Protein AF-A0A535B9C5-F1 (afdb_monomer_lite)

pLDDT: mean 71.72, std 24.8, range [23.61, 98.56]

Structure (mmCIF, N/CA/C/O backbone):
data_AF-A0A535B9C5-F1
#
_entry.id   AF-A0A535B9C5-F1
#
loop_
_atom_site.group_PDB
_atom_site.id
_atom_site.type_symbol
_atom_site.label_atom_id
_atom_site.label_alt_id
_atom_site.label_comp_id
_atom_site.label_asym_id
_atom_site.label_entity_id
_atom_site.label_seq_id
_atom_site.pdbx_PDB_ins_code
_atom_site.Cartn_x
_atom_site.Cartn_y
_atom_site.Cartn_z
_atom_site.occupancy
_atom_site.B_iso_or_equiv
_atom_site.auth_seq_id
_atom_site.auth_comp_id
_atom_site.auth_asym_id
_atom_site.auth_atom_id
_atom_site.pdbx_PDB_model_num
ATOM 1 N N . MET A 1 1 ? 10.781 -52.568 42.982 1.00 42.62 1 MET A N 1
ATOM 2 C CA . MET A 1 1 ? 9.436 -52.072 42.647 1.00 42.62 1 MET A CA 1
ATOM 3 C C . MET A 1 1 ? 9.640 -50.609 42.319 1.00 42.62 1 MET A C 1
ATOM 5 O O . MET A 1 1 ? 9.873 -49.829 43.229 1.00 42.62 1 MET A O 1
ATOM 9 N N . GLU A 1 2 ? 9.795 -50.325 41.028 1.00 38.34 2 GLU A N 1
ATOM 10 C CA . GLU A 1 2 ? 9.994 -48.983 40.473 1.00 38.34 2 GLU A CA 1
ATOM 11 C C . GLU A 1 2 ? 8.638 -48.294 40.329 1.00 38.34 2 GLU A C 1
ATOM 13 O O . GLU A 1 2 ? 7.721 -48.882 39.756 1.00 38.34 2 GLU A O 1
ATOM 18 N N . ASP A 1 3 ? 8.539 -47.057 40.813 1.00 41.53 3 ASP A N 1
ATOM 19 C CA . ASP A 1 3 ? 7.453 -46.142 40.470 1.00 41.53 3 ASP A CA 1
ATOM 20 C C . ASP A 1 3 ? 7.863 -45.326 39.239 1.00 41.53 3 ASP A C 1
ATOM 22 O O . ASP A 1 3 ? 8.894 -44.651 39.224 1.00 41.53 3 ASP A O 1
ATOM 26 N N . GLY A 1 4 ? 7.052 -45.439 38.186 1.00 39.97 4 GLY A N 1
ATOM 27 C CA . GLY A 1 4 ? 7.239 -44.773 36.902 1.00 39.97 4 GLY A CA 1
ATOM 28 C C . GLY A 1 4 ? 6.767 -43.321 36.924 1.00 39.97 4 GLY A C 1
ATOM 29 O O . GLY A 1 4 ? 5.631 -43.023 37.291 1.00 39.97 4 GLY A O 1
ATOM 30 N N . GLN A 1 5 ? 7.638 -42.422 36.471 1.00 46.62 5 GLN A N 1
ATOM 31 C CA . GLN A 1 5 ? 7.347 -41.009 36.267 1.00 46.62 5 GLN A CA 1
ATOM 32 C C . GLN A 1 5 ? 6.984 -40.776 34.794 1.00 46.62 5 GLN A C 1
ATOM 34 O O . GLN A 1 5 ? 7.744 -41.117 33.890 1.00 46.62 5 GLN A O 1
ATOM 39 N N . ILE A 1 6 ? 5.782 -40.248 34.563 1.00 44.12 6 ILE A N 1
ATOM 40 C CA . ILE A 1 6 ? 5.202 -40.006 33.239 1.00 44.12 6 ILE A CA 1
ATOM 41 C C . ILE A 1 6 ? 5.640 -38.610 32.782 1.00 44.12 6 ILE A C 1
ATOM 43 O O . ILE A 1 6 ? 5.292 -37.613 33.415 1.00 44.12 6 ILE A O 1
ATOM 47 N N . ASP A 1 7 ? 6.416 -38.551 31.704 1.00 39.06 7 ASP A N 1
ATOM 48 C CA . ASP A 1 7 ? 6.946 -37.316 31.126 1.00 39.06 7 ASP A CA 1
ATOM 49 C C . ASP A 1 7 ? 5.916 -36.701 30.160 1.00 39.06 7 ASP A C 1
ATOM 51 O O . ASP A 1 7 ? 5.381 -37.385 29.284 1.00 39.06 7 ASP A O 1
ATOM 55 N N . THR A 1 8 ? 5.596 -35.416 30.332 1.00 46.50 8 THR A N 1
ATOM 56 C CA . THR A 1 8 ? 4.644 -34.682 29.474 1.00 46.50 8 THR A CA 1
ATOM 57 C C . THR A 1 8 ? 5.436 -33.789 28.513 1.00 46.50 8 THR A C 1
ATOM 59 O O . THR A 1 8 ? 6.272 -33.020 28.988 1.00 46.50 8 THR A O 1
ATOM 62 N N . PRO A 1 9 ? 5.210 -33.825 27.185 1.00 42.44 9 PRO A N 1
ATOM 63 C CA . PRO A 1 9 ? 6.004 -33.022 26.261 1.00 42.44 9 PRO A CA 1
ATOM 64 C C . PRO A 1 9 ? 5.598 -31.539 26.290 1.00 42.44 9 PRO A C 1
ATOM 66 O O . PRO A 1 9 ? 4.420 -31.191 26.386 1.00 42.44 9 PRO A O 1
ATOM 69 N N . ALA A 1 10 ? 6.602 -30.667 26.189 1.00 43.69 10 ALA A N 1
ATOM 70 C CA . ALA A 1 10 ? 6.467 -29.215 26.199 1.00 43.69 10 ALA A CA 1
ATOM 71 C C . ALA A 1 10 ? 5.784 -28.674 24.927 1.00 43.69 10 ALA A C 1
ATOM 73 O O . ALA A 1 10 ? 6.081 -29.094 23.809 1.00 43.69 10 ALA A O 1
ATOM 74 N N . VAL A 1 11 ? 4.897 -27.693 25.113 1.00 43.38 11 VAL A N 1
ATOM 75 C CA . VAL A 1 11 ? 4.216 -26.940 24.047 1.00 43.38 11 VAL A CA 1
ATOM 76 C C . VAL A 1 11 ? 5.218 -25.997 23.353 1.00 43.38 11 VAL A C 1
ATOM 78 O O . VAL A 1 11 ? 5.945 -25.287 24.052 1.00 43.38 11 VAL A O 1
ATOM 81 N N . PRO A 1 12 ? 5.284 -25.942 22.007 1.00 39.28 12 PRO A N 1
ATOM 82 C CA . PRO A 1 12 ? 6.184 -25.027 21.309 1.00 39.28 12 PRO A CA 1
ATOM 83 C C . PRO A 1 12 ? 5.689 -23.576 21.413 1.00 39.28 12 PRO A C 1
ATOM 85 O O . PRO A 1 12 ? 4.516 -23.285 21.192 1.00 39.28 12 PRO A O 1
ATOM 88 N N . ALA A 1 13 ? 6.599 -22.660 21.751 1.00 41.44 13 ALA A N 1
ATOM 89 C CA . ALA A 1 13 ? 6.323 -21.231 21.858 1.00 41.44 13 ALA A CA 1
ATOM 90 C C . ALA A 1 13 ? 6.092 -20.594 20.476 1.00 41.44 13 ALA A C 1
ATOM 92 O O . ALA A 1 13 ? 6.929 -20.720 19.580 1.00 41.44 13 ALA A O 1
ATOM 93 N N . GLU A 1 14 ? 4.981 -19.874 20.319 1.00 36.84 14 GLU A N 1
ATOM 94 C CA . GLU A 1 14 ? 4.695 -19.079 19.122 1.00 36.84 14 GLU A CA 1
ATOM 95 C C . GLU A 1 14 ? 5.680 -17.900 18.966 1.00 36.84 14 GLU A C 1
ATOM 97 O O . GLU A 1 14 ? 6.091 -17.286 19.961 1.00 36.84 14 GLU A O 1
ATOM 102 N N . PRO A 1 15 ? 6.067 -17.538 17.728 1.00 34.56 15 PRO A N 1
ATOM 103 C CA . PRO A 1 15 ? 6.966 -16.418 17.488 1.00 34.56 15 PRO A CA 1
ATOM 104 C C . PRO A 1 15 ? 6.267 -15.079 17.764 1.00 34.56 15 PRO A C 1
ATOM 106 O O . PRO A 1 15 ? 5.237 -14.753 17.175 1.00 34.56 15 PRO A O 1
ATOM 109 N N . ARG A 1 16 ? 6.870 -14.265 18.639 1.00 32.38 16 ARG A N 1
ATOM 110 C CA . ARG A 1 16 ? 6.427 -12.889 18.916 1.00 32.38 16 ARG A CA 1
ATOM 111 C C . ARG A 1 16 ? 6.563 -12.009 17.662 1.00 32.38 16 ARG A C 1
ATOM 113 O O . ARG A 1 16 ? 7.592 -12.095 16.987 1.00 32.38 16 ARG A O 1
ATOM 120 N N . PRO A 1 17 ? 5.604 -11.111 17.375 1.00 31.20 17 PRO A N 1
ATOM 121 C CA . PRO A 1 17 ? 5.741 -10.144 16.291 1.00 31.20 17 PRO A CA 1
ATOM 122 C C . PRO A 1 17 ? 6.911 -9.187 16.571 1.00 31.20 17 PRO A C 1
ATOM 124 O O . PRO A 1 17 ? 6.961 -8.515 17.602 1.00 31.20 17 PRO A O 1
ATOM 127 N N . VAL A 1 18 ? 7.874 -9.140 15.648 1.00 31.62 18 VAL A N 1
ATOM 128 C CA . VAL A 1 18 ? 9.028 -8.235 15.705 1.00 31.62 18 VAL A CA 1
ATOM 129 C C . VAL A 1 18 ? 8.631 -6.910 15.061 1.00 31.62 18 VAL A C 1
ATOM 131 O O . VAL A 1 18 ? 8.566 -6.798 13.838 1.00 31.62 18 VAL A O 1
ATOM 134 N N . TRP A 1 19 ? 8.366 -5.894 15.880 1.00 30.48 19 TRP A N 1
ATOM 135 C CA . TRP A 1 19 ? 8.235 -4.517 15.404 1.00 30.48 19 TRP A CA 1
ATOM 136 C C . TRP A 1 19 ? 9.602 -3.865 15.187 1.00 30.48 19 TRP A C 1
ATOM 138 O O . TRP A 1 19 ? 10.498 -4.038 16.018 1.00 30.48 19 TRP A O 1
ATOM 148 N N . PRO A 1 20 ? 9.789 -3.097 14.093 1.00 28.52 20 PRO A N 1
ATOM 149 C CA . PRO A 1 20 ? 10.987 -2.292 13.930 1.00 28.52 20 PRO A CA 1
ATOM 150 C C . PRO A 1 20 ? 11.046 -1.247 15.057 1.00 28.52 20 PRO A C 1
ATOM 152 O O . PRO A 1 20 ? 10.015 -0.664 15.411 1.00 28.52 20 PRO A O 1
ATOM 155 N N . PRO A 1 21 ? 12.226 -0.993 15.647 1.00 29.28 21 PRO A N 1
ATOM 156 C CA . PRO A 1 21 ? 12.347 -0.018 16.717 1.00 29.28 21 PRO A CA 1
ATOM 157 C C . PRO A 1 21 ? 11.988 1.382 16.207 1.00 29.28 21 PRO A C 1
ATOM 159 O O . PRO A 1 21 ? 12.426 1.807 15.136 1.00 29.28 21 PRO A O 1
ATOM 162 N N . LEU A 1 22 ? 11.213 2.120 17.005 1.00 28.23 22 LEU A N 1
ATOM 163 C CA . LEU A 1 22 ? 10.985 3.548 16.788 1.00 28.23 22 LEU A CA 1
ATOM 164 C C . LEU A 1 22 ? 12.339 4.288 16.807 1.00 28.23 22 LEU A C 1
ATOM 166 O O . LEU A 1 22 ? 13.175 4.000 17.672 1.00 28.23 22 LEU A O 1
ATOM 170 N N . PRO A 1 23 ? 12.580 5.244 15.890 1.00 26.81 23 PRO A N 1
ATOM 171 C CA . PRO A 1 23 ? 13.841 5.971 15.843 1.00 26.81 23 PRO A CA 1
ATOM 172 C C . PRO A 1 23 ? 14.040 6.777 17.132 1.00 26.81 23 PRO A C 1
ATOM 174 O O . PRO A 1 23 ? 13.177 7.556 17.545 1.00 26.81 23 PRO A O 1
ATOM 177 N N . LYS A 1 24 ? 15.191 6.567 17.776 1.00 28.38 24 LYS A N 1
ATOM 178 C CA . LYS A 1 24 ? 15.603 7.276 18.991 1.00 28.38 24 LYS A CA 1
ATOM 179 C C . LYS A 1 24 ? 15.880 8.749 18.666 1.00 28.38 24 LYS A C 1
ATOM 181 O O . LYS A 1 24 ? 16.549 9.046 17.681 1.00 28.38 24 LYS A O 1
ATOM 186 N N . LYS A 1 25 ? 15.400 9.662 19.520 1.00 27.52 25 LYS A N 1
ATOM 187 C CA . LYS A 1 25 ? 15.870 11.056 19.570 1.00 27.52 25 LYS A CA 1
ATOM 188 C C . LYS A 1 25 ? 17.350 11.049 19.962 1.00 27.52 25 LYS A C 1
ATOM 190 O O . LYS A 1 25 ? 17.673 10.540 21.032 1.00 27.52 25 LYS A O 1
ATOM 195 N N . SER A 1 26 ? 18.220 11.611 19.130 1.00 30.25 26 SER A N 1
ATOM 196 C CA . SER A 1 26 ? 19.602 11.928 19.498 1.00 30.25 26 SER A CA 1
ATOM 197 C C . SER A 1 26 ? 19.761 13.437 19.673 1.00 30.25 26 SER A C 1
ATOM 199 O O . SER A 1 26 ? 19.319 14.217 18.831 1.00 30.25 26 SER A O 1
ATOM 201 N N . THR A 1 27 ? 20.375 13.804 20.790 1.00 26.84 27 THR A N 1
ATOM 202 C CA . THR A 1 27 ? 20.661 15.158 21.274 1.00 26.84 27 THR A CA 1
ATOM 203 C C . THR A 1 27 ? 22.122 15.517 20.948 1.00 26.84 27 THR A C 1
ATOM 205 O O . THR A 1 27 ? 22.968 14.671 21.210 1.00 26.84 27 THR A O 1
ATOM 208 N N . GLU A 1 28 ? 22.354 16.739 20.422 1.00 26.77 28 GLU A N 1
ATOM 209 C CA . GLU A 1 28 ? 23.562 17.625 20.485 1.00 26.77 28 GLU A CA 1
ATOM 210 C C . GLU A 1 28 ? 24.953 17.076 20.033 1.00 26.77 28 GLU A C 1
ATOM 212 O O . GLU A 1 28 ? 25.251 15.907 20.216 1.00 26.77 28 GLU A O 1
ATOM 217 N N . ALA A 1 29 ? 25.901 17.814 19.421 1.00 25.58 29 ALA A N 1
ATOM 218 C CA . ALA A 1 29 ? 26.181 19.255 19.325 1.00 25.58 29 ALA A CA 1
ATOM 219 C C . ALA A 1 29 ? 27.071 19.630 18.097 1.00 25.58 29 ALA A C 1
ATOM 221 O O . ALA A 1 29 ? 27.842 18.807 17.614 1.00 25.58 29 ALA A O 1
ATOM 222 N N . GLU A 1 30 ? 26.927 20.897 17.668 1.00 25.12 30 GLU A N 1
ATOM 223 C CA . GLU A 1 30 ? 27.879 21.908 17.129 1.00 25.12 30 GLU A CA 1
ATOM 224 C C . GLU A 1 30 ? 29.081 21.560 16.212 1.00 25.12 30 GLU A C 1
ATOM 226 O O . GLU A 1 30 ? 29.934 20.752 16.561 1.00 25.12 30 GLU A O 1
ATOM 231 N N . ILE A 1 31 ? 29.247 22.338 15.116 1.00 25.59 31 ILE A N 1
ATOM 232 C CA . ILE A 1 31 ? 30.325 23.353 14.931 1.00 25.59 31 ILE A CA 1
ATOM 233 C C . ILE A 1 31 ? 30.218 24.116 13.570 1.00 25.59 31 ILE A C 1
ATOM 235 O O . ILE A 1 31 ? 30.119 23.515 12.506 1.00 25.59 31 ILE A O 1
ATOM 239 N N . LEU A 1 32 ? 30.297 25.457 13.682 1.00 25.25 32 LEU A N 1
ATOM 240 C CA . LEU A 1 32 ? 30.705 26.561 12.773 1.00 25.25 32 LEU A CA 1
ATOM 241 C C . LEU A 1 32 ? 30.036 26.879 11.401 1.00 25.25 32 LEU A C 1
ATOM 243 O O . LEU A 1 32 ? 30.281 26.250 10.380 1.00 25.25 32 LEU A O 1
ATOM 247 N N . SER A 1 33 ? 29.328 28.025 11.411 1.00 24.31 33 SER A N 1
ATOM 248 C CA . SER A 1 33 ? 29.420 29.231 10.543 1.00 24.31 33 SER A CA 1
ATOM 249 C C . SER A 1 33 ? 29.803 29.119 9.056 1.00 24.31 33 SER A C 1
ATOM 251 O O . SER A 1 33 ? 30.904 28.684 8.739 1.00 24.31 33 SER A O 1
ATOM 253 N N . THR A 1 34 ? 29.017 29.744 8.162 1.00 23.80 34 THR A N 1
ATOM 254 C CA . THR A 1 34 ? 29.298 31.062 7.518 1.00 23.80 34 THR A CA 1
ATOM 255 C C . THR A 1 34 ? 28.112 31.469 6.614 1.00 23.80 34 THR A C 1
ATOM 257 O O . THR A 1 34 ? 27.476 30.635 5.981 1.00 23.80 34 THR A O 1
ATOM 260 N N . SER A 1 35 ? 27.792 32.763 6.601 1.00 29.03 35 SER A N 1
ATOM 261 C CA . SER A 1 35 ? 26.706 33.462 5.893 1.00 29.03 35 SER A CA 1
ATOM 262 C C . SER A 1 35 ? 26.874 33.603 4.368 1.00 29.03 35 SER A C 1
ATOM 264 O O . SER A 1 35 ? 27.981 33.929 3.946 1.00 29.03 35 SER A O 1
ATOM 266 N N . ALA A 1 36 ? 25.773 33.511 3.592 1.00 23.61 36 ALA A N 1
ATOM 267 C CA . ALA A 1 36 ? 25.340 34.402 2.477 1.00 23.61 36 ALA A CA 1
ATOM 268 C C . ALA A 1 36 ? 24.221 33.743 1.610 1.00 23.61 36 ALA A C 1
ATOM 270 O O . ALA A 1 36 ? 23.968 32.551 1.756 1.00 23.61 36 ALA A O 1
ATOM 271 N N . PRO A 1 37 ? 23.596 34.474 0.664 1.00 27.84 37 PRO A N 1
ATOM 272 C CA . PRO A 1 37 ? 22.420 35.327 0.809 1.00 27.84 37 PRO A CA 1
ATOM 273 C C . PRO A 1 37 ? 21.094 34.632 0.421 1.00 27.84 37 PRO A C 1
ATOM 275 O O . PRO A 1 37 ? 21.054 33.633 -0.294 1.00 27.84 37 PRO A O 1
ATOM 278 N N . THR A 1 38 ? 19.990 35.212 0.889 1.00 34.00 38 THR A N 1
ATOM 279 C CA . THR A 1 38 ? 18.603 34.815 0.616 1.00 34.00 38 THR A CA 1
ATOM 280 C C . THR A 1 38 ? 18.272 34.923 -0.876 1.00 34.00 38 THR A C 1
ATOM 282 O O . THR A 1 38 ? 18.237 36.022 -1.424 1.00 34.00 38 THR A O 1
ATOM 285 N N . VAL A 1 39 ? 17.993 33.787 -1.521 1.00 28.89 39 VAL A N 1
ATOM 286 C CA . VAL A 1 39 ? 17.349 33.725 -2.842 1.00 28.89 39 VAL A CA 1
ATOM 287 C C . VAL A 1 39 ? 15.906 33.286 -2.622 1.00 28.89 39 VAL A C 1
ATOM 289 O O . VAL A 1 39 ? 15.661 32.191 -2.115 1.00 28.89 39 VAL A O 1
ATOM 292 N N . GLU A 1 40 ? 14.958 34.156 -2.968 1.00 27.88 40 GLU A N 1
ATOM 293 C CA . GLU A 1 40 ? 13.521 33.876 -2.954 1.00 27.88 40 GLU A CA 1
ATOM 294 C C . GLU A 1 40 ? 13.211 32.624 -3.795 1.00 27.88 40 GLU A C 1
ATOM 296 O O . GLU A 1 40 ? 13.383 32.603 -5.015 1.00 27.88 40 GLU A O 1
ATOM 301 N N . GLN A 1 41 ? 12.777 31.547 -3.133 1.00 29.83 41 GLN A N 1
ATOM 302 C CA . GLN A 1 41 ? 12.437 30.275 -3.770 1.00 29.83 41 GLN A CA 1
ATOM 303 C C . GLN A 1 41 ? 10.961 30.246 -4.177 1.00 29.83 41 GLN A C 1
ATOM 305 O O . GLN A 1 41 ? 10.110 29.762 -3.436 1.00 29.83 41 GLN A O 1
ATOM 310 N N . ASN A 1 42 ? 10.652 30.676 -5.400 1.00 31.02 42 ASN A N 1
ATOM 311 C CA . ASN A 1 42 ? 9.390 30.308 -6.050 1.00 31.02 42 ASN A CA 1
ATOM 312 C C . ASN A 1 42 ? 9.471 28.855 -6.566 1.00 31.02 42 ASN A C 1
ATOM 314 O O . ASN A 1 42 ? 9.685 28.601 -7.752 1.00 31.02 42 ASN A O 1
ATOM 318 N N . GLY A 1 43 ? 9.344 27.888 -5.651 1.00 36.81 43 GLY A N 1
ATOM 319 C CA . GLY A 1 43 ? 9.233 26.457 -5.950 1.00 36.81 43 GLY A CA 1
ATOM 320 C C . GLY A 1 43 ? 7.779 25.989 -5.883 1.00 36.81 43 GLY A C 1
ATOM 321 O O . GLY A 1 43 ? 7.121 26.150 -4.859 1.00 36.81 43 GLY A O 1
ATOM 322 N N . VAL A 1 44 ? 7.268 25.378 -6.954 1.00 38.59 44 VAL A N 1
ATOM 323 C CA . VAL A 1 44 ? 5.963 24.703 -6.941 1.00 38.59 44 VAL A CA 1
ATOM 324 C C . VAL A 1 44 ? 6.097 23.466 -6.053 1.00 38.59 44 VAL A C 1
ATOM 326 O O . VAL A 1 44 ? 6.739 22.479 -6.418 1.00 38.59 44 VAL A O 1
ATOM 329 N N . SER A 1 45 ? 5.528 23.534 -4.852 1.00 55.38 45 SER A N 1
ATOM 330 C CA . SER A 1 45 ? 5.488 22.417 -3.916 1.00 55.38 45 SER A CA 1
ATOM 331 C C . SER A 1 45 ? 4.551 21.327 -4.443 1.00 55.38 45 SER A C 1
ATOM 333 O O . SER A 1 45 ? 3.481 21.599 -4.985 1.00 55.38 45 SER A O 1
ATOM 335 N N . VAL A 1 46 ? 4.954 20.061 -4.311 1.00 66.06 46 VAL A N 1
ATOM 336 C CA . VAL A 1 46 ? 4.053 18.940 -4.601 1.00 66.06 46 VAL A CA 1
ATOM 337 C C . VAL A 1 46 ? 2.952 18.944 -3.541 1.00 66.06 46 VAL A C 1
ATOM 339 O O . VAL A 1 46 ? 3.229 18.725 -2.357 1.00 66.06 46 VAL A O 1
ATOM 342 N N . VAL A 1 47 ? 1.724 19.240 -3.972 1.00 74.50 47 VAL A N 1
ATOM 343 C CA . VAL A 1 47 ? 0.554 19.393 -3.101 1.00 74.50 47 VAL A CA 1
ATOM 344 C C . VAL A 1 47 ? 0.015 18.012 -2.737 1.00 74.50 47 VAL A C 1
ATOM 346 O O . VAL A 1 47 ? -0.346 17.226 -3.612 1.00 74.50 47 VAL A O 1
ATOM 349 N N . LEU A 1 48 ? -0.026 17.709 -1.438 1.00 84.62 48 LEU A N 1
ATOM 350 C CA . LEU A 1 48 ? -0.683 16.500 -0.942 1.00 84.62 48 LEU A CA 1
ATOM 351 C C . LEU A 1 48 ? -2.205 16.622 -1.112 1.00 84.62 48 LEU A C 1
ATOM 353 O O . LEU A 1 48 ? -2.740 17.725 -0.969 1.00 84.62 48 LEU A O 1
ATOM 357 N N . PRO A 1 49 ? -2.917 15.511 -1.368 1.00 90.19 49 PRO A N 1
ATOM 358 C CA . PRO A 1 49 ? -4.375 15.515 -1.373 1.00 90.19 49 PRO A CA 1
ATOM 359 C C . PRO A 1 49 ? -4.945 16.047 -0.054 1.00 90.19 49 PRO A C 1
ATOM 361 O O . PRO A 1 49 ? -4.344 15.882 1.011 1.00 90.19 49 PRO A O 1
ATOM 364 N N . LYS A 1 50 ? -6.115 16.688 -0.126 1.00 91.56 50 LYS A N 1
ATOM 365 C CA . LYS A 1 50 ? -6.834 17.156 1.064 1.00 91.56 50 LYS A CA 1
ATOM 366 C C . LYS A 1 50 ? -7.347 15.974 1.878 1.00 91.56 50 LYS A C 1
ATOM 368 O O . LYS A 1 50 ? -7.741 14.964 1.299 1.00 91.56 50 LYS A O 1
ATOM 373 N N . ALA A 1 51 ? -7.372 16.128 3.200 1.00 93.06 51 ALA A N 1
ATOM 374 C CA . ALA A 1 51 ? -7.952 15.126 4.088 1.00 93.06 51 ALA A CA 1
ATOM 375 C C . ALA A 1 51 ? -9.437 14.871 3.743 1.00 93.06 51 ALA A C 1
ATOM 377 O O . ALA A 1 51 ? -10.137 15.817 3.374 1.00 93.06 51 ALA A O 1
ATOM 378 N N . PRO A 1 52 ? -9.933 13.624 3.872 1.00 94.44 52 PRO A N 1
ATOM 379 C CA . PRO A 1 52 ? -11.335 13.310 3.609 1.00 94.44 52 PRO A CA 1
ATOM 380 C C . PRO A 1 52 ? -12.256 14.091 4.554 1.00 94.44 52 PRO A C 1
ATOM 382 O O . PRO A 1 52 ? -12.040 14.119 5.772 1.00 94.44 52 PRO A O 1
ATOM 385 N N . GLU A 1 53 ? -13.296 14.725 4.010 1.00 92.62 53 GLU A N 1
ATOM 386 C CA . GLU A 1 53 ? -14.196 15.567 4.800 1.00 92.62 53 GLU A CA 1
ATOM 387 C C . GLU A 1 53 ? -15.150 14.730 5.651 1.00 92.62 53 GLU A C 1
ATOM 389 O O . GLU A 1 53 ? -15.343 15.057 6.825 1.00 92.62 53 GLU A O 1
ATOM 394 N N . THR A 1 54 ? -15.630 13.615 5.098 1.00 94.06 54 THR A N 1
ATOM 395 C CA . THR A 1 54 ? -16.538 12.638 5.714 1.00 94.06 54 THR A CA 1
ATOM 396 C C . THR A 1 54 ? -15.948 11.219 5.720 1.00 94.06 54 THR A C 1
ATOM 398 O O . THR A 1 54 ? -14.988 10.931 5.002 1.00 94.06 54 THR A O 1
ATOM 401 N N . VAL A 1 55 ? -16.542 10.300 6.497 1.00 93.50 55 VAL A N 1
ATOM 402 C CA . VAL A 1 55 ? -16.182 8.867 6.466 1.00 93.50 55 VAL A CA 1
ATOM 403 C C . VAL A 1 55 ? -16.402 8.263 5.073 1.00 93.50 55 VAL A C 1
ATOM 405 O O . VAL A 1 55 ? -15.611 7.436 4.624 1.00 93.50 55 VAL A O 1
ATOM 408 N N . HIS A 1 56 ? -17.423 8.724 4.348 1.00 94.12 56 HIS A N 1
ATOM 409 C CA . HIS A 1 56 ? -17.689 8.297 2.974 1.00 94.12 56 HIS A CA 1
ATOM 410 C C . HIS A 1 56 ? -16.552 8.693 2.012 1.00 94.12 56 HIS A C 1
ATOM 412 O O . HIS A 1 56 ? -16.145 7.891 1.172 1.00 94.12 56 HIS A O 1
ATOM 418 N N . ASP A 1 57 ? -15.966 9.885 2.176 1.00 95.69 57 ASP A N 1
ATOM 419 C CA . ASP A 1 57 ? -14.876 10.376 1.313 1.00 95.69 57 ASP A CA 1
ATOM 420 C C . ASP A 1 57 ? -13.569 9.589 1.470 1.00 95.69 57 ASP A C 1
ATOM 422 O O . ASP A 1 57 ? -12.683 9.672 0.614 1.00 95.69 57 ASP A O 1
ATOM 426 N N . ILE A 1 58 ? -13.442 8.788 2.536 1.00 97.31 58 ILE A N 1
ATOM 427 C CA . ILE A 1 58 ? -12.315 7.865 2.701 1.00 97.31 58 ILE A CA 1
ATOM 428 C C . ILE A 1 58 ? -12.267 6.882 1.519 1.00 97.31 58 ILE A C 1
ATOM 430 O O . ILE A 1 58 ? -11.172 6.536 1.067 1.00 97.31 58 ILE A O 1
ATOM 434 N N . GLY A 1 59 ? -13.427 6.504 0.968 1.00 96.44 59 GLY A N 1
ATOM 435 C CA . GLY A 1 59 ? -13.560 5.613 -0.191 1.00 96.44 59 GLY A CA 1
ATOM 436 C C . GLY A 1 59 ? -13.542 4.121 0.152 1.00 96.44 59 GLY A C 1
ATOM 437 O O . GLY A 1 59 ? -13.572 3.285 -0.744 1.00 96.44 59 GLY A O 1
ATOM 438 N N . LEU A 1 60 ? -13.502 3.770 1.437 1.00 97.56 60 LEU A N 1
ATOM 439 C CA . LEU A 1 60 ? -13.510 2.388 1.915 1.00 97.56 60 LEU A CA 1
ATOM 440 C C . LEU A 1 60 ? -14.871 2.055 2.527 1.00 97.56 60 LEU A C 1
ATOM 442 O O . LEU A 1 60 ? -15.540 2.930 3.077 1.00 97.56 60 LEU A O 1
ATOM 446 N N . SER A 1 61 ? -15.282 0.787 2.452 1.00 96.75 61 SER A N 1
ATOM 447 C CA . SER A 1 61 ? -16.558 0.371 3.035 1.00 96.75 61 SER A CA 1
ATOM 448 C C . SER A 1 61 ? -16.549 0.543 4.563 1.00 96.75 61 SER A C 1
ATOM 450 O O . SER A 1 61 ? -15.501 0.364 5.195 1.00 96.75 61 SER A O 1
ATOM 452 N N . PRO A 1 62 ? -17.704 0.830 5.195 1.00 95.50 62 PRO A N 1
ATOM 453 C CA . PRO A 1 62 ? -17.785 0.934 6.651 1.00 95.50 62 PRO A CA 1
ATOM 454 C C . PRO A 1 62 ? -17.262 -0.320 7.360 1.00 95.50 62 PRO A C 1
ATOM 456 O O . PRO A 1 62 ? -16.503 -0.218 8.318 1.00 95.50 62 PRO A O 1
ATOM 459 N N . SER A 1 63 ? -17.590 -1.509 6.844 1.00 95.50 63 SER A N 1
ATOM 460 C CA . SER A 1 63 ? -17.106 -2.781 7.391 1.00 95.50 63 SER A CA 1
ATOM 461 C C . SER A 1 63 ? -15.581 -2.887 7.349 1.00 95.50 63 SER A C 1
ATOM 463 O O . SER A 1 63 ? -14.984 -3.249 8.359 1.00 95.50 63 SER A O 1
ATOM 465 N N . PHE A 1 64 ? -14.946 -2.507 6.233 1.00 97.38 64 PHE A N 1
ATOM 466 C CA . PHE A 1 64 ? -13.485 -2.499 6.129 1.00 97.38 64 PHE A CA 1
ATOM 467 C C . PHE A 1 64 ? -12.863 -1.535 7.144 1.00 97.38 64 PHE A C 1
ATOM 469 O O . PHE A 1 64 ? -11.894 -1.879 7.814 1.00 97.38 64 PHE A O 1
ATOM 476 N N . LEU A 1 65 ? -13.418 -0.327 7.285 1.00 98.06 65 LEU A N 1
ATOM 477 C CA . LEU A 1 65 ? -12.900 0.676 8.218 1.00 98.06 65 LEU A CA 1
ATOM 478 C C . LEU A 1 65 ? -12.986 0.210 9.675 1.00 98.06 65 LEU A C 1
ATOM 480 O O . LEU A 1 65 ? -12.019 0.360 10.421 1.00 98.06 65 LEU A O 1
ATOM 484 N N . LEU A 1 66 ? -14.112 -0.390 10.067 1.00 98.06 66 LEU A N 1
ATOM 485 C CA . LEU A 1 66 ? -14.303 -0.945 11.407 1.00 98.06 66 LEU A CA 1
ATOM 486 C C . LEU A 1 66 ? -13.320 -2.090 11.683 1.00 98.06 66 LEU A C 1
ATOM 488 O O . LEU A 1 66 ? -12.664 -2.088 12.724 1.00 98.06 66 LEU A O 1
ATOM 492 N N . GLU A 1 67 ? -13.159 -3.028 10.745 1.00 97.69 67 GLU A N 1
ATOM 493 C CA . GLU A 1 67 ? -12.164 -4.104 10.843 1.00 97.69 67 GLU A CA 1
ATOM 494 C C . GLU A 1 67 ? -10.737 -3.559 10.947 1.00 97.69 67 GLU A C 1
ATOM 496 O O . GLU A 1 67 ? -9.945 -4.018 11.770 1.00 97.69 67 GLU A O 1
ATOM 501 N N . HIS A 1 68 ? -10.400 -2.558 10.133 1.00 98.25 68 HIS A N 1
ATOM 502 C CA . HIS A 1 68 ? -9.074 -1.949 10.123 1.00 98.25 68 HIS A CA 1
ATOM 503 C C . HIS A 1 68 ? -8.760 -1.270 11.459 1.00 98.25 68 HIS A C 1
ATOM 505 O O . HIS A 1 68 ? -7.680 -1.473 12.014 1.00 98.25 68 HIS A O 1
ATOM 511 N N . VAL A 1 69 ? -9.725 -0.542 12.032 1.00 98.50 69 VAL A N 1
ATOM 512 C CA . VAL A 1 69 ? -9.604 0.050 13.373 1.00 98.50 69 VAL A CA 1
ATOM 513 C C . VAL A 1 69 ? -9.489 -1.030 14.451 1.00 98.50 69 VAL A C 1
ATOM 515 O O . VAL A 1 69 ? -8.616 -0.921 15.311 1.00 98.50 69 VAL A O 1
ATOM 518 N N . ILE A 1 70 ? -10.300 -2.093 14.394 1.00 98.44 70 ILE A N 1
ATOM 519 C CA . ILE A 1 70 ? -10.202 -3.227 15.326 1.00 98.44 70 ILE A CA 1
ATOM 520 C C . ILE A 1 70 ? -8.793 -3.830 15.300 1.00 98.44 70 ILE A C 1
ATOM 522 O O . ILE A 1 70 ? -8.224 -4.057 16.366 1.00 98.44 70 ILE A O 1
ATOM 526 N N . LYS A 1 71 ? -8.197 -4.046 14.118 1.00 98.56 71 LYS A N 1
ATOM 527 C CA . LYS A 1 71 ? -6.827 -4.577 13.994 1.00 98.56 71 LYS A CA 1
ATOM 528 C C . LYS A 1 71 ? -5.787 -3.667 14.649 1.00 98.56 71 LYS A C 1
ATOM 530 O O . LYS A 1 71 ? -4.882 -4.152 15.325 1.00 98.56 71 LYS A O 1
ATOM 535 N N . VAL A 1 72 ? -5.926 -2.349 14.501 1.00 98.56 72 VAL A N 1
ATOM 536 C CA . VAL A 1 72 ? -5.033 -1.387 15.169 1.00 98.56 72 VAL A CA 1
ATOM 537 C C . VAL A 1 72 ? -5.186 -1.457 16.690 1.00 98.56 72 VAL A C 1
ATOM 539 O O . VAL A 1 72 ? -4.180 -1.481 17.396 1.00 98.56 72 VAL A O 1
ATOM 542 N N . ILE A 1 73 ? -6.417 -1.542 17.213 1.00 98.31 73 ILE A N 1
ATOM 543 C CA . ILE A 1 73 ? -6.651 -1.712 18.658 1.00 98.31 73 ILE A CA 1
ATOM 544 C C . ILE A 1 73 ? -6.093 -3.050 19.144 1.00 98.31 73 ILE A C 1
ATOM 546 O O . ILE A 1 73 ? -5.471 -3.082 20.200 1.00 98.31 73 ILE A O 1
ATOM 550 N N . HIS A 1 74 ? -6.261 -4.128 18.374 1.00 98.50 74 HIS A N 1
ATOM 551 C CA . HIS A 1 74 ? -5.728 -5.450 18.699 1.00 98.50 74 HIS A CA 1
ATOM 552 C C . HIS A 1 74 ? -4.211 -5.402 18.920 1.00 98.50 74 HIS A C 1
ATOM 554 O O . HIS A 1 74 ? -3.736 -5.838 19.963 1.00 98.50 74 HIS A O 1
ATOM 560 N N . TYR A 1 75 ? -3.456 -4.806 17.991 1.00 98.12 75 TYR A N 1
ATOM 561 C CA . TYR A 1 75 ? -2.000 -4.707 18.122 1.00 98.12 75 TYR A CA 1
ATOM 562 C C . TYR A 1 75 ? -1.526 -3.692 19.168 1.00 98.12 75 TYR A C 1
ATOM 564 O O . TYR A 1 75 ? -0.459 -3.876 19.749 1.00 98.12 75 TYR A O 1
ATOM 572 N N . ALA A 1 76 ? -2.270 -2.605 19.385 1.00 96.56 76 ALA A N 1
ATOM 573 C CA . ALA A 1 76 ? -1.897 -1.560 20.340 1.00 96.56 76 ALA A CA 1
ATOM 574 C C . ALA A 1 76 ? -2.413 -1.814 21.770 1.00 96.56 76 ALA A C 1
ATOM 576 O O . ALA A 1 76 ? -2.052 -1.068 22.682 1.00 96.56 76 ALA A O 1
ATOM 577 N N . GLU A 1 77 ? -3.265 -2.828 21.951 1.00 94.94 77 GLU A N 1
ATOM 578 C CA . GLU A 1 77 ? -3.971 -3.265 23.166 1.00 94.94 77 GLU A CA 1
ATOM 579 C C . GLU A 1 77 ? -4.897 -2.220 23.817 1.00 94.94 77 GLU A C 1
ATOM 581 O O . GLU A 1 77 ? -6.076 -2.492 24.053 1.00 94.94 77 GLU A O 1
ATOM 586 N N . THR A 1 78 ? -4.372 -1.034 24.145 1.00 95.62 78 THR A N 1
ATOM 587 C CA . THR A 1 78 ? -5.088 0.066 24.818 1.00 95.62 78 THR A CA 1
ATOM 588 C C . THR A 1 78 ? -4.804 1.460 24.215 1.00 95.62 78 THR A C 1
ATOM 590 O O . THR A 1 78 ? -4.396 2.389 24.936 1.00 95.62 78 THR A O 1
ATOM 593 N N . PRO A 1 79 ? -4.975 1.658 22.890 1.00 95.31 79 PRO A N 1
ATOM 594 C CA . PRO A 1 79 ? -4.708 2.944 22.252 1.00 95.31 79 PRO A CA 1
ATOM 595 C C . PRO A 1 79 ? -5.741 4.019 22.619 1.00 95.31 79 PRO A C 1
ATOM 597 O O . PRO A 1 79 ? -6.886 3.730 22.965 1.00 95.31 79 PRO A O 1
ATOM 600 N N . THR A 1 80 ? -5.338 5.283 22.490 1.00 94.31 80 THR A N 1
ATOM 601 C CA . THR A 1 80 ? -6.265 6.425 22.439 1.00 94.31 80 THR A CA 1
ATOM 602 C C . THR A 1 80 ? -6.799 6.616 21.017 1.00 94.31 80 THR A C 1
ATOM 604 O O . THR A 1 80 ? -6.184 6.149 20.054 1.00 94.31 80 THR A O 1
ATOM 607 N N . ALA A 1 81 ? -7.900 7.357 20.853 1.00 93.75 81 ALA A N 1
ATOM 608 C CA . ALA A 1 81 ? -8.422 7.702 19.524 1.00 93.75 81 ALA A CA 1
ATOM 609 C C . ALA A 1 81 ? -7.379 8.438 18.660 1.00 93.75 81 ALA A C 1
ATOM 611 O O . ALA A 1 81 ? -7.240 8.153 17.474 1.00 93.75 81 ALA A O 1
ATOM 612 N N . GLU A 1 82 ? -6.580 9.323 19.264 1.00 91.94 82 GLU A N 1
ATOM 613 C CA . GLU A 1 82 ? -5.486 10.026 18.581 1.00 91.94 82 GLU A CA 1
ATOM 614 C C . GLU A 1 82 ? -4.385 9.066 18.106 1.00 91.94 82 GLU A C 1
ATOM 616 O O . GLU A 1 82 ? -3.865 9.206 16.997 1.00 91.94 82 GLU A O 1
ATOM 621 N N . HIS A 1 83 ? -4.045 8.051 18.912 1.00 93.88 83 HIS A N 1
ATOM 622 C CA . HIS A 1 83 ? -3.094 7.024 18.494 1.00 93.88 83 HIS A CA 1
ATOM 623 C C . HIS A 1 83 ? -3.614 6.271 17.266 1.00 93.88 83 HIS A C 1
ATOM 625 O O . HIS A 1 83 ? -2.879 6.144 16.287 1.00 93.88 83 HIS A O 1
ATOM 631 N N . VAL A 1 84 ? -4.872 5.818 17.300 1.00 96.88 84 VAL A N 1
ATOM 632 C CA . VAL A 1 84 ? -5.503 5.124 16.168 1.00 96.88 84 VAL A CA 1
ATOM 633 C C . VAL A 1 84 ? -5.537 6.030 14.935 1.00 96.88 84 VAL A C 1
ATOM 635 O O . VAL A 1 84 ? -5.114 5.607 13.865 1.00 96.88 84 VAL A O 1
ATOM 638 N N . ALA A 1 85 ? -5.937 7.295 15.077 1.00 95.25 85 ALA A N 1
ATOM 639 C CA . ALA A 1 85 ? -5.967 8.271 13.985 1.00 95.25 85 ALA A CA 1
ATOM 640 C C . ALA A 1 85 ? -4.606 8.475 13.328 1.00 95.25 85 ALA A C 1
ATOM 642 O O . ALA A 1 85 ? -4.507 8.508 12.102 1.00 95.25 85 ALA A O 1
ATOM 643 N N . ARG A 1 86 ? -3.544 8.555 14.132 1.00 93.69 86 ARG A N 1
ATOM 644 C CA . ARG A 1 86 ? -2.176 8.663 13.628 1.00 93.69 86 ARG A CA 1
ATOM 645 C C . ARG A 1 86 ? -1.728 7.404 12.887 1.00 93.69 86 ARG A C 1
ATOM 647 O O . ARG A 1 86 ? -1.109 7.540 11.840 1.00 93.69 86 ARG A O 1
ATOM 654 N N . VAL A 1 87 ? -2.015 6.210 13.416 1.00 96.06 87 VAL A N 1
ATOM 655 C CA . VAL A 1 87 ? -1.640 4.936 12.769 1.00 96.06 87 VAL A CA 1
ATOM 656 C C . VAL A 1 87 ? -2.399 4.754 11.458 1.00 96.06 87 VAL A C 1
ATOM 658 O O . VAL A 1 87 ? -1.786 4.464 10.441 1.00 96.06 87 VAL A O 1
ATOM 661 N N . VAL A 1 88 ? -3.711 4.990 11.470 1.00 97.00 88 VAL A N 1
ATOM 662 C CA . VAL A 1 88 ? -4.590 4.834 10.304 1.00 97.00 88 VAL A CA 1
ATOM 663 C C . VAL A 1 88 ? -4.438 5.998 9.311 1.00 97.00 88 VAL A C 1
ATOM 665 O O . VAL A 1 88 ? -4.873 5.906 8.169 1.00 97.00 88 VAL A O 1
ATOM 668 N N . GLY A 1 89 ? -3.794 7.101 9.690 1.00 94.69 89 GLY A N 1
ATOM 669 C CA . GLY A 1 89 ? -3.584 8.241 8.795 1.00 94.69 89 GLY A CA 1
ATOM 670 C C . GLY A 1 89 ? -4.873 8.993 8.438 1.00 94.69 89 GLY A C 1
ATOM 671 O O . GLY A 1 89 ? -4.912 9.690 7.429 1.00 94.69 89 GLY A O 1
ATOM 672 N N . LEU A 1 90 ? -5.917 8.887 9.265 1.00 95.56 90 LEU A N 1
ATOM 673 C CA . LEU A 1 90 ? -7.203 9.565 9.072 1.00 95.56 90 LEU A CA 1
ATOM 674 C C . LEU A 1 90 ? -7.420 10.663 10.124 1.00 95.56 90 LEU A C 1
ATOM 676 O O . LEU A 1 90 ? -6.835 10.582 11.208 1.00 95.56 90 LEU A O 1
ATOM 680 N N . PRO A 1 91 ? -8.247 11.685 9.842 1.00 94.00 91 PRO A N 1
ATOM 681 C CA . PRO A 1 91 ? -8.675 12.664 10.838 1.00 94.00 91 PRO A CA 1
ATOM 682 C C . PRO A 1 91 ? -9.272 12.014 12.092 1.00 94.00 91 PRO A C 1
ATOM 684 O O . PRO A 1 91 ? -10.080 11.088 12.004 1.00 94.00 91 PRO A O 1
ATOM 687 N N . THR A 1 92 ? -8.929 12.539 13.272 1.00 92.94 92 THR A N 1
ATOM 688 C CA . THR A 1 92 ? -9.383 11.985 14.562 1.00 92.94 92 THR A CA 1
ATOM 689 C C . THR A 1 92 ? -10.906 11.943 14.681 1.00 92.94 92 THR A C 1
ATOM 691 O O . THR A 1 92 ? -11.434 10.997 15.255 1.00 92.94 92 THR A O 1
ATOM 694 N N . ARG A 1 93 ? -11.626 12.905 14.086 1.00 92.25 93 ARG A N 1
ATOM 695 C CA . ARG A 1 93 ? -13.100 12.924 14.072 1.00 92.25 93 ARG A CA 1
ATOM 696 C C . ARG A 1 93 ? -13.713 11.655 13.463 1.00 92.25 93 ARG A C 1
ATOM 698 O O . ARG A 1 93 ? -14.645 11.105 14.036 1.00 92.25 93 ARG A O 1
ATOM 705 N N . HIS A 1 94 ? -13.126 11.147 12.378 1.00 95.50 94 HIS A N 1
ATOM 706 C CA . HIS A 1 94 ? -13.593 9.931 11.702 1.00 95.50 94 HIS A CA 1
ATOM 707 C C . HIS A 1 94 ? -13.296 8.692 12.537 1.00 95.50 94 HIS A C 1
ATOM 709 O O . HIS A 1 94 ? -14.096 7.768 12.602 1.00 95.50 94 HIS A O 1
ATOM 715 N N . ILE A 1 95 ? -12.157 8.683 13.231 1.00 96.38 95 ILE A N 1
ATOM 716 C CA . ILE A 1 95 ? -11.820 7.598 14.151 1.00 96.38 95 ILE A CA 1
ATOM 717 C C . ILE A 1 95 ? -12.753 7.570 15.358 1.00 96.38 95 ILE A C 1
ATOM 719 O O . ILE A 1 95 ? -13.144 6.487 15.776 1.00 96.38 95 ILE A O 1
ATOM 723 N N . VAL A 1 96 ? -13.131 8.724 15.910 1.00 95.25 96 VAL A N 1
ATOM 724 C CA . VAL A 1 96 ? -14.108 8.789 17.009 1.00 95.25 96 VAL A CA 1
ATOM 725 C C . VAL A 1 96 ? -15.455 8.214 16.565 1.00 95.25 96 VAL A C 1
ATOM 727 O O . VAL A 1 96 ? -15.996 7.371 17.273 1.00 95.25 96 VAL A O 1
ATOM 730 N N . GLU A 1 97 ? -15.937 8.571 15.371 1.00 96.06 97 GLU A N 1
ATOM 731 C CA . GLU A 1 97 ? -17.171 8.010 14.801 1.00 96.06 97 GLU A CA 1
ATOM 732 C C . GLU A 1 97 ? -17.101 6.476 14.664 1.00 96.06 97 GLU A C 1
ATOM 734 O O . GLU A 1 97 ? -18.005 5.763 15.102 1.00 96.06 97 GLU A O 1
ATOM 739 N N . LEU A 1 98 ? -15.988 5.947 14.141 1.00 97.75 98 LEU A N 1
ATOM 740 C CA . LEU A 1 98 ? -15.770 4.500 14.025 1.00 97.75 98 LEU A CA 1
ATOM 741 C C . LEU A 1 98 ? -15.676 3.813 15.397 1.00 97.75 98 LEU A C 1
ATOM 743 O O . LEU A 1 98 ? -16.224 2.729 15.584 1.00 97.75 98 LEU A O 1
ATOM 747 N N . LEU A 1 99 ? -15.009 4.428 16.376 1.00 97.25 99 LEU A N 1
ATOM 748 C CA . LEU A 1 99 ? -14.910 3.898 17.738 1.00 97.25 99 LEU A CA 1
ATOM 749 C C . LEU A 1 99 ? -16.269 3.879 18.447 1.00 97.25 99 LEU A C 1
ATOM 751 O O . LEU A 1 99 ? -16.554 2.935 19.182 1.00 97.25 99 LEU A O 1
ATOM 755 N N . ASP A 1 100 ? -17.122 4.877 18.221 1.00 96.50 100 ASP A N 1
ATOM 756 C CA . ASP A 1 100 ? -18.478 4.897 18.771 1.00 96.50 100 ASP A CA 1
ATOM 757 C C . ASP A 1 100 ? -19.384 3.838 18.127 1.00 96.50 100 ASP A C 1
ATOM 759 O O . ASP A 1 100 ? -20.174 3.202 18.835 1.00 96.50 100 ASP A O 1
ATOM 763 N N . ALA A 1 101 ? -19.219 3.560 16.829 1.00 97.56 101 ALA A N 1
ATOM 764 C CA . ALA A 1 101 ? -19.872 2.423 16.177 1.00 97.56 101 ALA A CA 1
ATOM 765 C C . ALA A 1 101 ? -19.402 1.082 16.776 1.00 97.56 101 ALA A C 1
ATOM 767 O O . ALA A 1 101 ? -20.222 0.259 17.185 1.00 97.56 101 ALA A O 1
ATOM 768 N N . LEU A 1 102 ? -18.088 0.893 16.948 1.00 98.06 102 LEU A N 1
ATOM 769 C CA . LEU A 1 102 ? -17.524 -0.305 17.584 1.00 98.06 102 LEU A CA 1
ATOM 770 C C . LEU A 1 102 ? -18.002 -0.491 19.031 1.00 98.06 102 LEU A C 1
ATOM 772 O O . LEU A 1 102 ? -18.264 -1.619 19.453 1.00 98.06 102 LEU A O 1
ATOM 776 N N . LYS A 1 103 ? -18.143 0.596 19.796 1.00 97.06 103 LYS A N 1
ATOM 777 C CA . LYS A 1 103 ? -18.702 0.566 21.156 1.00 97.06 103 LYS A CA 1
ATOM 778 C C . LYS A 1 103 ? -20.175 0.184 21.157 1.00 97.06 103 LYS A C 1
ATOM 780 O O . LYS A 1 103 ? -20.573 -0.670 21.949 1.00 97.06 103 LYS A O 1
ATOM 785 N N . SER A 1 104 ? -20.969 0.787 20.272 1.00 97.25 104 SER A N 1
ATOM 786 C CA . SER A 1 104 ? -22.394 0.464 20.105 1.00 97.25 104 SER A CA 1
ATOM 787 C C . SER A 1 104 ? -22.594 -1.027 19.818 1.00 97.25 104 SER A C 1
ATOM 789 O O . SER A 1 104 ? -23.442 -1.673 20.434 1.00 97.25 104 SER A O 1
ATOM 791 N N . ASP A 1 105 ? -21.715 -1.604 18.996 1.00 97.38 105 ASP A N 1
ATOM 792 C CA . ASP A 1 105 ? -21.709 -3.029 18.653 1.00 97.38 105 ASP A CA 1
ATOM 793 C C . ASP A 1 105 ? -21.043 -3.934 19.703 1.00 97.38 105 ASP A C 1
ATOM 795 O O . ASP A 1 105 ? -20.951 -5.157 19.513 1.00 97.38 105 ASP A O 1
ATOM 799 N N . ARG A 1 106 ? -20.599 -3.357 20.828 1.00 97.56 106 ARG A N 1
ATOM 800 C CA . ARG A 1 106 ? -19.884 -4.019 21.932 1.00 97.56 106 ARG A CA 1
ATOM 801 C C . ARG A 1 106 ? -18.598 -4.724 21.496 1.00 97.56 106 ARG A C 1
ATOM 803 O O . ARG A 1 106 ? -18.232 -5.746 22.073 1.00 97.56 106 ARG A O 1
ATOM 810 N N . MET A 1 107 ? -17.918 -4.202 20.478 1.00 98.12 107 MET A N 1
ATOM 811 C CA . MET A 1 107 ? -16.617 -4.688 20.004 1.00 98.12 107 MET A CA 1
ATOM 812 C C . MET A 1 107 ? -15.455 -4.085 20.800 1.00 98.12 107 MET A C 1
ATOM 814 O O . MET A 1 107 ? -14.419 -4.723 20.969 1.00 98.12 107 MET A O 1
ATOM 818 N N . CYS A 1 108 ? -15.610 -2.872 21.326 1.00 97.56 108 CYS A N 1
ATOM 819 C CA . CYS A 1 108 ? -14.626 -2.262 22.212 1.00 97.56 108 CYS A CA 1
ATOM 820 C C . CYS A 1 108 ? -15.287 -1.515 23.373 1.00 97.56 108 CYS A C 1
ATOM 822 O O . CYS A 1 108 ? -16.482 -1.219 23.356 1.00 97.56 108 CYS A O 1
ATOM 824 N N . GLU A 1 109 ? -14.490 -1.228 24.394 1.00 95.69 109 GLU A N 1
ATOM 825 C CA . GLU A 1 109 ? -14.888 -0.512 25.601 1.00 95.69 109 GLU A CA 1
ATOM 826 C C . GLU A 1 109 ? -13.824 0.515 26.003 1.00 95.69 109 GLU A C 1
ATOM 828 O O . GLU A 1 109 ? -12.666 0.428 25.585 1.00 95.69 109 GLU A O 1
ATOM 833 N N . ILE A 1 110 ? -14.223 1.503 26.807 1.00 93.56 110 ILE A N 1
ATOM 834 C CA . ILE A 1 110 ? -13.324 2.547 27.307 1.00 93.56 110 ILE A CA 1
ATOM 835 C C . ILE A 1 110 ? -12.729 2.101 28.641 1.00 93.56 110 ILE A C 1
ATOM 837 O O . ILE A 1 110 ? -13.460 1.751 29.565 1.00 93.56 110 ILE A O 1
ATOM 841 N N . ILE A 1 111 ? -11.405 2.175 28.762 1.00 85.81 111 ILE A N 1
ATOM 842 C CA . ILE A 1 111 ? -10.665 1.814 29.971 1.00 85.81 111 ILE A CA 1
ATOM 843 C C . ILE A 1 111 ? -9.906 3.037 30.467 1.00 85.81 111 ILE A C 1
ATOM 845 O O . ILE A 1 111 ? -8.790 3.327 30.041 1.00 85.81 111 ILE A O 1
ATOM 849 N N . GLY A 1 112 ? -10.537 3.754 31.393 1.00 69.81 112 GLY A N 1
ATOM 850 C CA . GLY A 1 112 ? -9.971 4.937 32.033 1.00 69.81 112 GLY A CA 1
ATOM 851 C C . GLY A 1 112 ? -10.244 6.250 31.295 1.00 69.81 112 GLY A C 1
ATOM 852 O O . GLY A 1 112 ? -10.429 6.298 30.080 1.00 69.81 112 GLY A O 1
ATOM 853 N N . GLY A 1 113 ? -10.273 7.320 32.089 1.00 62.06 113 GLY A N 1
ATOM 854 C CA . GLY A 1 113 ? -10.504 8.710 31.705 1.00 62.06 113 GLY A CA 1
ATOM 855 C C . GLY A 1 113 ? -10.887 9.502 32.956 1.00 62.06 113 GLY A C 1
ATOM 856 O O . GLY A 1 113 ? -11.734 9.052 33.726 1.00 62.06 113 GLY A O 1
ATOM 857 N N . SER A 1 114 ? -10.225 10.631 33.210 1.00 49.56 114 SER A N 1
ATOM 858 C CA . SER A 1 114 ? -10.615 11.534 34.299 1.00 49.56 114 SER A CA 1
ATOM 859 C C . SER A 1 114 ? -12.033 12.038 34.030 1.00 49.56 114 SER A C 1
ATOM 861 O O . SER A 1 114 ? -12.323 12.482 32.923 1.00 49.56 114 SER A O 1
ATOM 863 N N . THR A 1 115 ? -12.912 12.010 35.032 1.00 54.28 115 THR A N 1
ATOM 864 C CA . THR A 1 115 ? -14.278 12.559 34.945 1.00 54.28 115 THR A CA 1
ATOM 865 C C . THR A 1 115 ? -14.315 14.068 34.674 1.00 54.28 115 THR A C 1
ATOM 867 O O . THR A 1 115 ? -15.394 14.608 34.450 1.00 54.28 115 THR A O 1
ATOM 870 N N . TYR A 1 116 ? -13.161 14.745 34.689 1.00 53.97 116 TYR A N 1
ATOM 871 C CA . TYR A 1 116 ? -13.045 16.200 34.595 1.00 53.97 116 TYR A CA 1
ATOM 872 C C . TYR A 1 116 ? -12.213 16.720 33.416 1.00 53.97 116 TYR A C 1
ATOM 874 O O . TYR A 1 116 ? -12.147 17.936 33.259 1.00 53.97 116 TYR A O 1
ATOM 882 N N . ASP A 1 117 ? -11.604 15.865 32.582 1.00 44.97 117 ASP A N 1
ATOM 883 C CA . ASP A 1 117 ? -10.792 16.344 31.453 1.00 44.97 117 ASP A CA 1
ATOM 884 C C . ASP A 1 117 ? -11.043 15.564 30.153 1.00 44.97 117 ASP A C 1
ATOM 886 O O . ASP A 1 117 ? -11.392 14.385 30.151 1.00 44.97 117 ASP A O 1
ATOM 890 N N . LEU A 1 118 ? -10.914 16.294 29.053 1.00 53.94 118 LEU A N 1
ATOM 891 C CA . LEU A 1 118 ? -11.480 16.097 27.720 1.00 53.94 118 LEU A CA 1
ATOM 892 C C . LEU A 1 118 ? -11.274 14.690 27.105 1.00 53.94 118 LEU A C 1
ATOM 894 O O . LEU A 1 118 ? -10.320 13.967 27.396 1.00 53.94 118 LEU A O 1
ATOM 898 N N . SER A 1 119 ? -12.170 14.345 26.169 1.00 57.22 119 SER A N 1
ATOM 899 C CA . SER A 1 119 ? -12.250 13.093 25.376 1.00 57.22 119 SER A CA 1
ATOM 900 C C . SER A 1 119 ? -10.941 12.551 24.765 1.00 57.22 119 SER A C 1
ATOM 902 O O . SER A 1 119 ? -10.898 11.396 24.342 1.00 57.22 119 SER A O 1
ATOM 904 N N . SER A 1 120 ? -9.864 13.339 24.743 1.00 59.50 120 SER A N 1
ATOM 905 C CA . SER A 1 120 ? -8.530 12.969 24.258 1.00 59.50 120 SER A CA 1
ATOM 906 C C . SER A 1 120 ? -7.805 11.936 25.131 1.00 59.50 120 SER A C 1
ATOM 908 O O . SER A 1 120 ? -6.850 11.314 24.665 1.00 59.50 120 SER A O 1
ATOM 910 N N . THR A 1 121 ? -8.254 11.711 26.371 1.00 71.81 121 THR A N 1
ATOM 911 C CA . THR A 1 121 ? -7.574 10.807 27.322 1.00 71.81 121 THR A CA 1
ATOM 912 C C . THR A 1 121 ? -8.154 9.387 27.354 1.00 71.81 121 THR A C 1
ATOM 914 O O . THR A 1 121 ? -7.554 8.496 27.959 1.00 71.81 121 THR A O 1
ATOM 917 N N . TYR A 1 122 ? -9.306 9.147 26.714 1.00 86.81 122 TYR A N 1
ATOM 918 C CA . TYR A 1 122 ? -9.938 7.826 26.711 1.00 86.81 122 TYR A CA 1
ATOM 919 C C . TYR A 1 122 ? -9.084 6.799 25.966 1.00 86.81 122 TYR A C 1
ATOM 921 O O . TYR A 1 122 ? -8.647 7.024 24.833 1.00 86.81 122 TYR A O 1
ATOM 929 N N . ARG A 1 123 ? -8.871 5.650 26.612 1.00 92.62 123 ARG A N 1
ATOM 930 C CA . ARG A 1 123 ? -8.228 4.478 26.011 1.00 92.62 123 ARG A CA 1
ATOM 931 C C . ARG A 1 123 ? -9.271 3.432 25.685 1.00 92.62 123 ARG A C 1
ATOM 933 O O . ARG A 1 123 ? -10.213 3.247 26.448 1.00 92.62 123 ARG A O 1
ATOM 940 N N . PHE A 1 124 ? -9.073 2.736 24.579 1.00 95.69 124 PHE A N 1
ATOM 941 C CA . PHE A 1 124 ? -10.004 1.739 24.072 1.00 95.69 124 PHE A CA 1
ATOM 942 C C . PHE A 1 124 ? -9.365 0.361 24.147 1.00 95.69 124 PHE A C 1
ATOM 944 O O . PHE A 1 124 ? -8.210 0.212 23.767 1.00 95.69 124 PHE A O 1
ATOM 951 N N . ARG A 1 125 ? -10.111 -0.644 24.600 1.00 97.38 125 ARG A N 1
ATOM 952 C CA . ARG A 1 125 ? -9.706 -2.056 24.548 1.00 97.38 125 ARG A CA 1
ATOM 953 C C . ARG A 1 125 ? -10.779 -2.856 23.827 1.00 97.38 125 ARG A C 1
ATOM 955 O O . ARG A 1 125 ? -11.961 -2.537 23.934 1.00 97.38 125 ARG A O 1
ATOM 962 N N . LEU A 1 126 ? -10.377 -3.900 23.110 1.00 98.44 126 LEU A N 1
ATOM 963 C CA . LEU A 1 126 ? -11.319 -4.857 22.535 1.00 98.44 126 LEU A CA 1
ATOM 964 C C . LEU A 1 126 ? -12.001 -5.689 23.629 1.00 98.44 126 LEU A C 1
ATOM 966 O O . LEU A 1 126 ? -11.345 -6.196 24.541 1.00 98.44 126 LEU A O 1
ATOM 970 N N . THR A 1 127 ? -13.312 -5.868 23.491 1.00 98.50 127 THR A N 1
ATOM 971 C CA . THR A 1 127 ? -14.056 -6.893 24.232 1.00 98.50 127 THR A CA 1
ATOM 972 C C . THR A 1 127 ? -13.720 -8.274 23.666 1.00 98.50 127 THR A C 1
ATOM 974 O O . THR A 1 127 ? -13.065 -8.387 22.631 1.00 98.50 127 THR A O 1
ATOM 977 N N . GLU A 1 128 ? -14.220 -9.346 24.280 1.00 98.06 128 GLU A N 1
ATOM 978 C CA . GLU A 1 128 ? -14.028 -10.695 23.734 1.00 98.06 128 GLU A CA 1
ATOM 979 C C . GLU A 1 128 ? -14.630 -10.853 22.326 1.00 98.06 128 GLU A C 1
ATOM 981 O O . GLU A 1 128 ? -14.000 -11.413 21.433 1.00 98.06 128 GLU A O 1
ATOM 986 N N . LYS A 1 129 ? -15.797 -10.236 22.087 1.00 98.19 129 LYS A N 1
ATOM 987 C CA . LYS A 1 129 ? -16.419 -10.158 20.756 1.00 98.19 129 LYS A CA 1
ATOM 988 C C . LYS A 1 129 ? -15.517 -9.416 19.760 1.00 98.19 129 LYS A C 1
ATOM 990 O O . LYS A 1 129 ? -15.365 -9.850 18.623 1.00 98.19 129 LYS A O 1
ATOM 995 N N . GLY A 1 130 ? -14.905 -8.311 20.192 1.00 98.38 130 GLY A N 1
ATOM 996 C CA . GLY A 1 130 ? -13.975 -7.541 19.366 1.00 98.38 130 GLY A CA 1
ATOM 997 C C . GLY A 1 130 ? -12.683 -8.283 19.047 1.00 98.38 130 GLY A C 1
ATOM 998 O O . GLY A 1 130 ? -12.197 -8.178 17.925 1.00 98.38 130 GLY A O 1
ATOM 999 N N . LYS A 1 131 ? -12.136 -9.051 19.998 1.00 98.50 131 LYS A N 1
ATOM 1000 C CA . LYS A 1 131 ? -10.943 -9.879 19.773 1.00 98.50 131 LYS A CA 1
ATOM 1001 C C . LYS A 1 131 ? -11.204 -10.977 18.750 1.00 98.50 131 LYS A C 1
ATOM 1003 O O . LYS A 1 131 ? -10.446 -11.065 17.793 1.00 98.50 131 LYS A O 1
ATOM 1008 N N . ALA A 1 132 ? -12.302 -11.722 18.891 1.00 98.25 132 ALA A N 1
ATOM 1009 C CA . ALA A 1 132 ? -12.692 -12.736 17.909 1.00 98.25 132 ALA A CA 1
ATOM 1010 C C . ALA A 1 132 ? -12.832 -12.120 16.506 1.00 98.25 132 ALA A C 1
ATOM 1012 O O . ALA A 1 132 ? -12.289 -12.625 15.526 1.00 98.25 132 ALA A O 1
ATOM 1013 N N . ARG A 1 133 ? -13.465 -10.941 16.417 1.00 97.94 133 ARG A N 1
ATOM 1014 C CA . ARG A 1 133 ? -13.590 -10.225 15.145 1.00 97.94 133 ARG A CA 1
ATOM 1015 C C . ARG A 1 133 ? -12.249 -9.744 14.580 1.00 97.94 133 ARG A C 1
ATOM 1017 O O . ARG A 1 133 ? -12.080 -9.707 13.360 1.00 97.94 133 ARG A O 1
ATOM 1024 N N . ALA A 1 134 ? -11.307 -9.364 15.444 1.00 98.12 134 ALA A N 1
ATOM 1025 C CA . ALA A 1 134 ? -9.950 -9.003 15.047 1.00 98.12 134 ALA A CA 1
ATOM 1026 C C . ALA A 1 134 ? -9.214 -10.202 14.444 1.00 98.12 134 ALA A C 1
ATOM 1028 O O . ALA A 1 134 ? -8.588 -10.057 13.400 1.00 98.12 134 ALA A O 1
ATOM 1029 N N . GLU A 1 135 ? -9.317 -11.375 15.067 1.00 97.88 135 GLU A N 1
ATOM 1030 C CA . GLU A 1 135 ? -8.693 -12.611 14.587 1.00 97.88 135 GLU A CA 1
ATOM 1031 C C . GLU A 1 135 ? -9.224 -13.013 13.207 1.00 97.88 135 GLU A C 1
ATOM 1033 O O . GLU A 1 135 ? -8.430 -13.296 12.310 1.00 97.88 135 GLU A O 1
ATOM 1038 N N . GLU A 1 136 ? -10.540 -12.929 12.989 1.00 97.25 136 GLU A N 1
ATOM 1039 C CA . GLU A 1 136 ? -11.150 -13.126 11.667 1.00 97.25 136 GLU A CA 1
ATOM 1040 C C . GLU A 1 136 ? -10.593 -12.134 10.632 1.00 97.25 136 GLU A C 1
ATOM 1042 O O . GLU A 1 136 ? -10.169 -12.523 9.542 1.00 97.25 136 GLU A O 1
ATOM 1047 N N . ALA A 1 137 ? -10.528 -10.843 10.974 1.00 96.56 137 ALA A N 1
ATOM 1048 C CA . ALA A 1 137 ? -9.990 -9.822 10.075 1.00 96.56 137 ALA A CA 1
ATOM 1049 C C . ALA A 1 137 ? -8.494 -10.041 9.767 1.00 96.56 137 ALA A C 1
ATOM 1051 O O . ALA A 1 137 ? -8.053 -9.825 8.637 1.00 96.56 137 ALA A O 1
ATOM 1052 N N . LEU A 1 138 ? -7.708 -10.491 10.749 1.00 96.88 138 LEU A N 1
ATOM 1053 C CA . LEU A 1 138 ? -6.284 -10.807 10.600 1.00 96.88 138 LEU A CA 1
ATOM 1054 C C . LEU A 1 138 ? -6.047 -12.078 9.780 1.00 96.88 138 LEU A C 1
ATOM 1056 O O . LEU A 1 138 ? -5.042 -12.156 9.069 1.00 96.88 138 LEU A O 1
ATOM 1060 N N . ALA A 1 139 ? -6.970 -13.041 9.831 1.00 95.62 139 ALA A N 1
ATOM 1061 C CA . ALA A 1 139 ? -6.952 -14.210 8.960 1.00 95.62 139 ALA A CA 1
ATOM 1062 C C . ALA A 1 139 ? -7.134 -13.816 7.486 1.00 95.62 139 ALA A C 1
ATOM 1064 O O . ALA A 1 139 ? -6.537 -14.442 6.616 1.00 95.62 139 ALA A O 1
ATOM 1065 N N . HIS A 1 140 ? -7.874 -12.742 7.192 1.00 92.44 140 HIS A N 1
ATOM 1066 C CA . HIS A 1 140 ? -7.979 -12.197 5.836 1.00 92.44 140 HIS A CA 1
ATOM 1067 C C . HIS A 1 140 ? -6.792 -11.315 5.451 1.00 92.44 140 HIS A C 1
ATOM 1069 O O . HIS A 1 140 ? -6.270 -11.448 4.349 1.00 92.44 140 HIS A O 1
ATOM 1075 N N . CYS A 1 141 ? -6.358 -10.414 6.337 1.00 95.00 141 CYS A N 1
ATOM 1076 C CA . CYS A 1 141 ? -5.207 -9.553 6.094 1.00 95.00 141 CYS A CA 1
ATO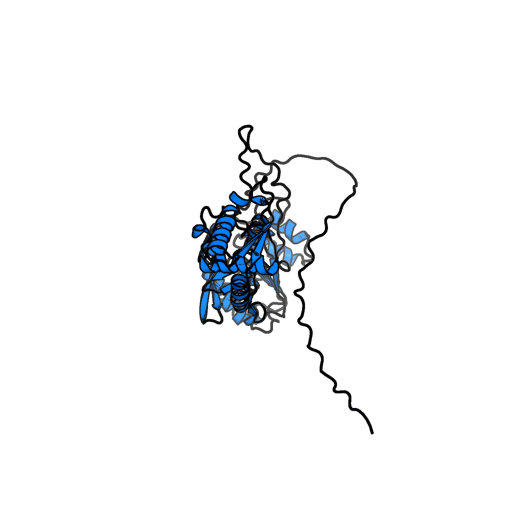M 1077 C C . CYS A 1 141 ? -4.596 -9.016 7.388 1.00 95.00 141 CYS A C 1
ATOM 1079 O O . CYS A 1 141 ? -5.251 -8.301 8.155 1.00 95.00 141 CYS A O 1
ATOM 1081 N N . ARG A 1 142 ? -3.293 -9.260 7.575 1.00 95.94 142 ARG A N 1
ATOM 1082 C CA . ARG A 1 142 ? -2.566 -8.876 8.795 1.00 95.94 142 ARG A CA 1
ATOM 1083 C C . ARG A 1 142 ? -2.172 -7.399 8.862 1.00 95.94 142 ARG A C 1
ATOM 1085 O O . ARG A 1 142 ? -1.683 -6.940 9.890 1.00 95.94 142 ARG A O 1
ATOM 1092 N N . TYR A 1 143 ? -2.355 -6.640 7.784 1.00 97.06 143 TYR A N 1
ATOM 1093 C CA . TYR A 1 143 ? -1.970 -5.231 7.753 1.00 97.06 143 TYR A CA 1
ATOM 1094 C C . TYR A 1 143 ? -2.845 -4.367 8.676 1.00 97.06 143 TYR A C 1
ATOM 1096 O O . TYR A 1 143 ? -4.073 -4.454 8.632 1.00 97.06 143 TYR A O 1
ATOM 1104 N N . ALA A 1 144 ? -2.207 -3.507 9.475 1.00 96.31 144 ALA A N 1
ATOM 1105 C CA . ALA A 1 144 ? -2.845 -2.598 10.430 1.00 96.31 144 ALA A CA 1
ATOM 1106 C C . ALA A 1 144 ? -2.070 -1.267 10.541 1.00 96.31 144 ALA A C 1
ATOM 1108 O O . ALA A 1 144 ? -1.625 -0.874 11.618 1.00 96.31 144 ALA A O 1
ATOM 1109 N N . GLY A 1 145 ? -1.839 -0.614 9.398 1.00 96.31 145 GLY A N 1
ATOM 1110 C CA . GLY A 1 145 ? -1.164 0.686 9.301 1.00 96.31 145 GLY A CA 1
ATOM 1111 C C . GLY A 1 145 ? -2.089 1.791 8.796 1.00 96.31 145 GLY A C 1
ATOM 1112 O O . GLY A 1 145 ? -3.281 1.805 9.122 1.00 96.31 145 GLY A O 1
ATOM 1113 N N . ALA A 1 146 ? -1.550 2.699 7.980 1.00 97.19 146 ALA A N 1
ATOM 1114 C CA . ALA A 1 146 ? -2.338 3.719 7.301 1.00 97.19 146 ALA A CA 1
ATOM 1115 C C . ALA A 1 146 ? -3.503 3.079 6.527 1.00 97.19 146 ALA A C 1
ATOM 1117 O O . ALA A 1 146 ? -3.349 2.040 5.894 1.00 97.19 146 ALA A O 1
ATOM 1118 N N . ALA A 1 147 ? -4.696 3.669 6.573 1.00 98.19 147 ALA A N 1
ATOM 1119 C CA . ALA A 1 147 ? -5.796 3.206 5.741 1.00 98.19 147 ALA A CA 1
ATOM 1120 C C . ALA A 1 147 ? -5.354 3.259 4.269 1.00 98.19 147 ALA A C 1
ATOM 1122 O O . ALA A 1 147 ? -4.757 4.256 3.850 1.00 98.19 147 ALA A O 1
ATOM 1123 N N . PRO A 1 148 ? -5.632 2.213 3.479 1.00 98.06 148 PRO A N 1
ATOM 1124 C CA . PRO A 1 148 ? -5.308 2.237 2.067 1.00 98.06 148 PRO A CA 1
ATOM 1125 C C . PRO A 1 148 ? -6.118 3.323 1.352 1.00 98.06 148 PRO A C 1
ATOM 1127 O O . PRO A 1 148 ? -7.168 3.781 1.818 1.00 98.06 148 PRO A O 1
ATOM 1130 N N . VAL A 1 149 ? -5.625 3.733 0.193 1.00 97.81 149 VAL A N 1
ATOM 1131 C CA . VAL A 1 149 ? -6.404 4.531 -0.760 1.00 97.81 149 VAL A CA 1
ATOM 1132 C C . VAL A 1 149 ? -6.984 3.595 -1.810 1.00 97.81 149 VAL A C 1
ATOM 1134 O O . VAL A 1 149 ? -6.362 2.587 -2.149 1.00 97.81 149 VAL A O 1
ATOM 1137 N N . THR A 1 150 ? -8.174 3.887 -2.325 1.00 97.81 150 THR A N 1
ATOM 1138 C CA . THR A 1 150 ? -8.731 3.057 -3.403 1.00 97.81 150 THR A CA 1
ATOM 1139 C C . THR A 1 150 ? -7.898 3.203 -4.671 1.00 97.81 150 THR A C 1
ATOM 1141 O O . THR A 1 150 ? -7.192 4.203 -4.848 1.00 97.81 150 THR A O 1
ATOM 1144 N N . ILE A 1 151 ? -7.986 2.229 -5.576 1.00 96.00 151 ILE A N 1
ATOM 1145 C CA . ILE A 1 151 ? -7.311 2.330 -6.870 1.00 96.00 151 ILE A CA 1
ATOM 1146 C C . ILE A 1 151 ? -7.740 3.590 -7.637 1.00 96.00 151 ILE A C 1
ATOM 1148 O O . ILE A 1 151 ? -6.890 4.306 -8.148 1.00 96.00 151 ILE A O 1
ATOM 1152 N N . GLU A 1 152 ? -9.013 3.975 -7.604 1.00 95.69 152 GLU A N 1
ATOM 1153 C CA . GLU A 1 152 ? -9.516 5.169 -8.296 1.00 95.69 152 GLU A CA 1
ATOM 1154 C C . GLU A 1 152 ? -8.973 6.468 -7.678 1.00 95.69 152 GLU A C 1
ATOM 1156 O O . GLU A 1 152 ? -8.679 7.438 -8.382 1.00 95.69 152 GLU A O 1
ATOM 1161 N N . GLN A 1 153 ? -8.831 6.514 -6.346 1.00 95.81 153 GLN A N 1
ATOM 1162 C CA . GLN A 1 153 ? -8.169 7.629 -5.661 1.00 95.81 153 GLN A CA 1
ATOM 1163 C C . GLN A 1 153 ? -6.687 7.691 -6.037 1.00 95.81 153 GLN A C 1
ATOM 1165 O O . GLN A 1 153 ? -6.175 8.781 -6.310 1.00 95.81 153 GLN A O 1
ATOM 1170 N N . TYR A 1 154 ? -6.022 6.531 -6.072 1.00 95.19 154 TYR A N 1
ATOM 1171 C CA . TYR A 1 154 ? -4.634 6.413 -6.493 1.00 95.19 154 TYR A CA 1
ATOM 1172 C C . TYR A 1 154 ? -4.441 6.986 -7.898 1.00 95.19 154 TYR A C 1
ATOM 1174 O O . TYR A 1 154 ? -3.675 7.929 -8.093 1.00 95.19 154 TYR A O 1
ATOM 1182 N N . GLU A 1 155 ? -5.214 6.492 -8.859 1.00 92.69 155 GLU A N 1
ATOM 1183 C CA . GLU A 1 155 ? -5.174 6.920 -10.253 1.00 92.69 155 GLU A CA 1
ATOM 1184 C C . GLU A 1 155 ? -5.406 8.411 -10.433 1.00 92.69 155 GLU A C 1
ATOM 1186 O O . GLU A 1 155 ? -4.662 9.062 -11.169 1.00 92.69 155 GLU A O 1
ATOM 1191 N N . ARG A 1 156 ? -6.414 8.968 -9.755 1.00 91.94 156 ARG A N 1
ATOM 1192 C CA . ARG A 1 156 ? -6.750 10.392 -9.849 1.00 91.94 156 ARG A CA 1
ATOM 1193 C C . ARG A 1 156 ? -5.573 11.272 -9.443 1.00 91.94 156 ARG A C 1
ATOM 1195 O O . ARG A 1 156 ? -5.274 12.254 -10.119 1.00 91.94 156 ARG A O 1
ATOM 1202 N N . VAL A 1 157 ? -4.902 10.917 -8.350 1.00 90.50 157 VAL A N 1
ATOM 1203 C CA . VAL A 1 157 ? -3.774 11.686 -7.814 1.00 90.50 157 VAL A CA 1
ATOM 1204 C C . VAL A 1 157 ? -2.523 11.497 -8.672 1.00 90.50 157 VAL A C 1
ATOM 1206 O O . VAL A 1 157 ? -1.899 12.488 -9.049 1.00 90.50 157 VAL A O 1
ATOM 1209 N N . ILE A 1 158 ? -2.182 10.259 -9.047 1.00 87.81 158 ILE A N 1
ATOM 1210 C CA . ILE A 1 158 ? -1.013 9.980 -9.898 1.00 87.81 158 ILE A CA 1
ATOM 1211 C C . ILE A 1 158 ? -1.161 10.607 -11.290 1.00 87.81 158 ILE A C 1
ATOM 1213 O O . ILE A 1 158 ? -0.203 11.177 -11.812 1.00 87.81 158 ILE A O 1
ATOM 1217 N N . SER A 1 159 ? -2.355 10.559 -11.880 1.00 83.38 159 SER A N 1
ATOM 1218 C CA . SER A 1 159 ? -2.619 11.150 -13.200 1.00 83.38 159 SER A CA 1
ATOM 1219 C C . SER A 1 159 ? -2.664 12.67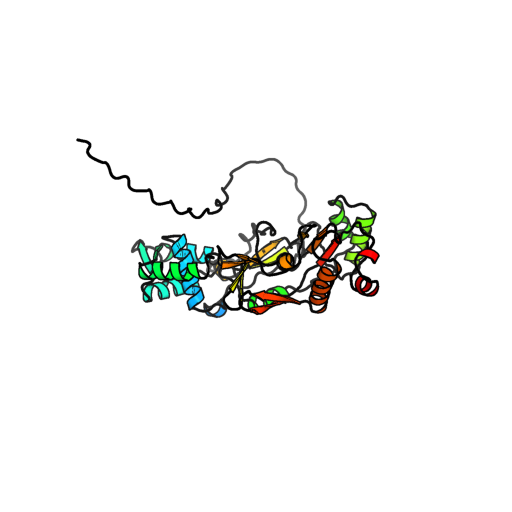7 -13.150 1.00 83.38 159 SER A C 1
ATOM 1221 O O . SER A 1 159 ? -2.166 13.344 -14.056 1.00 83.38 159 SER A O 1
ATOM 1223 N N . GLY A 1 160 ? -3.210 13.245 -12.069 1.00 77.06 160 GLY A N 1
ATOM 1224 C CA . GLY A 1 160 ? -3.281 14.691 -11.853 1.00 77.06 160 GLY A CA 1
ATOM 1225 C C . GLY A 1 160 ? -1.931 15.353 -11.565 1.00 77.06 160 GLY A C 1
ATOM 1226 O O . GLY A 1 160 ? -1.795 16.557 -11.769 1.00 77.06 160 GLY A O 1
ATOM 1227 N N . MET A 1 161 ? -0.916 14.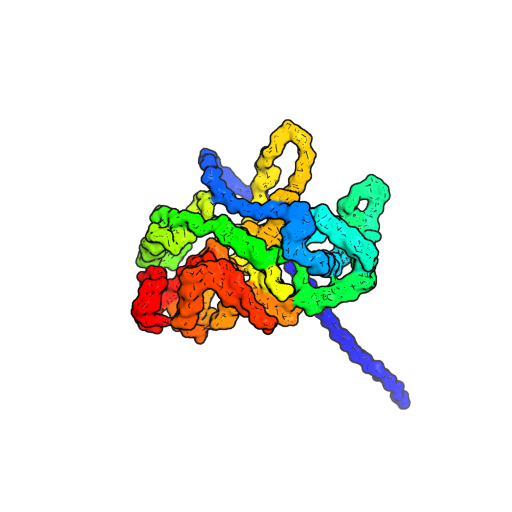589 -11.141 1.00 69.75 161 MET A N 1
ATOM 1228 C CA . MET A 1 161 ? 0.426 15.127 -10.884 1.00 69.75 161 MET A CA 1
ATOM 1229 C C . MET A 1 161 ? 1.156 15.610 -12.144 1.00 69.75 161 MET A C 1
ATOM 1231 O O . MET A 1 161 ? 2.122 16.358 -12.010 1.00 69.75 161 MET A O 1
ATOM 1235 N N . GLY A 1 162 ? 0.665 15.265 -13.341 1.00 56.66 162 GLY A N 1
ATOM 1236 C CA . GLY A 1 162 ? 1.186 15.737 -14.621 1.00 56.66 162 GLY A CA 1
ATOM 1237 C C . GLY A 1 162 ? 2.623 15.284 -14.913 1.00 56.66 162 GLY A C 1
ATOM 1238 O O . GLY A 1 162 ? 3.517 15.294 -14.070 1.00 56.66 162 GLY A O 1
ATOM 1239 N N . VAL A 1 163 ? 2.901 14.947 -16.170 1.00 50.41 163 VAL A N 1
ATOM 1240 C CA . VAL A 1 163 ? 4.278 14.780 -16.660 1.00 50.41 163 VAL A CA 1
ATOM 1241 C C . VAL A 1 163 ? 4.883 16.184 -16.840 1.00 50.41 163 VAL A C 1
ATOM 1243 O O . VAL A 1 163 ? 4.932 16.721 -17.944 1.00 50.41 163 VAL A O 1
ATOM 1246 N N . SER A 1 164 ? 5.230 16.870 -15.744 1.00 42.12 164 SER A N 1
ATOM 1247 C CA . SER A 1 164 ? 5.622 18.286 -15.808 1.00 42.12 164 SER A CA 1
ATOM 1248 C C . SER A 1 164 ? 7.105 18.488 -16.159 1.00 42.12 164 SER A C 1
ATOM 1250 O O . SER A 1 164 ? 7.996 18.141 -15.387 1.00 42.12 164 SER A O 1
ATOM 1252 N N . ARG A 1 165 ? 7.287 19.111 -17.336 1.00 41.34 165 ARG A N 1
ATOM 1253 C CA . ARG A 1 165 ? 8.418 19.857 -17.939 1.00 41.34 165 ARG A CA 1
ATOM 1254 C C . ARG A 1 165 ? 9.782 19.177 -18.144 1.00 41.34 165 ARG A C 1
ATOM 1256 O O . ARG A 1 165 ? 10.306 18.448 -17.315 1.00 41.34 165 ARG A O 1
ATOM 1263 N N . ARG A 1 166 ? 10.360 19.499 -19.310 1.00 39.44 166 ARG A N 1
ATOM 1264 C CA . ARG A 1 166 ? 11.684 19.087 -19.797 1.00 39.44 166 ARG A CA 1
ATOM 1265 C C . ARG A 1 166 ? 12.786 19.809 -18.997 1.00 39.44 166 ARG A C 1
ATOM 1267 O O . ARG A 1 166 ? 12.673 21.026 -18.848 1.00 39.44 166 ARG A O 1
ATOM 1274 N N . PRO A 1 167 ? 13.817 19.112 -18.496 1.00 40.84 167 PRO A N 1
ATOM 1275 C CA . PRO A 1 167 ? 14.973 19.745 -17.853 1.00 40.84 167 PRO A CA 1
ATOM 1276 C C . PRO A 1 167 ? 15.872 20.494 -18.857 1.00 40.84 167 PRO A C 1
ATOM 1278 O O . PRO A 1 167 ? 15.858 20.183 -20.048 1.00 40.84 167 PRO A O 1
ATOM 1281 N N . THR A 1 168 ? 16.645 21.481 -18.388 1.00 42.22 168 THR A N 1
ATOM 1282 C CA . THR A 1 168 ? 17.645 22.217 -19.194 1.00 42.22 168 THR A CA 1
ATOM 1283 C C . THR A 1 168 ? 18.958 21.433 -19.314 1.00 42.22 168 THR A C 1
ATOM 1285 O O . THR A 1 168 ? 19.245 20.583 -18.471 1.00 42.22 168 THR A O 1
ATOM 1288 N N . LEU A 1 169 ? 19.764 21.701 -20.352 1.00 43.78 169 LEU A N 1
ATOM 1289 C CA . LEU A 1 169 ? 21.007 20.963 -20.641 1.00 43.78 169 LEU A CA 1
ATOM 1290 C C . LEU A 1 169 ? 22.027 21.064 -19.492 1.00 43.78 169 LEU A C 1
ATOM 1292 O O . LEU A 1 169 ? 22.706 20.094 -19.166 1.00 43.78 169 LEU A O 1
ATOM 1296 N N . GLU A 1 170 ? 22.084 22.218 -18.835 1.00 46.06 170 GLU A N 1
ATOM 1297 C CA . GLU A 1 170 ? 22.982 22.510 -17.718 1.00 46.06 170 GLU A CA 1
ATOM 1298 C C . GLU A 1 170 ? 22.648 21.666 -16.478 1.00 46.06 170 GLU A C 1
ATOM 1300 O O . GLU A 1 170 ? 23.543 21.076 -15.876 1.00 46.06 170 GLU A O 1
ATOM 1305 N N . ALA A 1 171 ? 21.357 21.526 -16.147 1.00 43.69 171 ALA A N 1
ATOM 1306 C CA . ALA A 1 171 ? 20.889 20.727 -15.009 1.00 43.69 171 ALA A CA 1
ATOM 1307 C C . ALA A 1 171 ? 21.127 19.221 -15.209 1.00 43.69 171 ALA A C 1
ATOM 1309 O O . ALA A 1 171 ? 21.240 18.465 -14.245 1.00 43.69 171 ALA A O 1
ATOM 1310 N N . ILE A 1 172 ? 21.194 18.781 -16.466 1.00 44.38 172 ILE A N 1
ATOM 1311 C CA . ILE A 1 172 ? 21.492 17.393 -16.802 1.00 44.38 172 ILE A CA 1
ATOM 1312 C C . ILE A 1 172 ? 22.988 17.098 -16.628 1.00 44.38 172 ILE A C 1
ATOM 1314 O O . ILE A 1 172 ? 23.347 16.080 -16.039 1.00 44.38 172 ILE A O 1
ATOM 1318 N N . ASN A 1 173 ? 23.862 17.994 -17.091 1.00 47.66 173 ASN A N 1
ATOM 1319 C CA . ASN A 1 173 ? 25.312 17.832 -16.958 1.00 47.66 173 ASN A CA 1
ATOM 1320 C C . ASN A 1 173 ? 25.766 17.858 -15.488 1.00 47.66 173 ASN A C 1
ATOM 1322 O O . ASN A 1 173 ? 26.632 17.080 -15.093 1.00 47.66 173 ASN A O 1
ATOM 1326 N N . GLU A 1 174 ? 25.139 18.695 -14.656 1.00 44.00 174 GLU A N 1
ATOM 1327 C CA . GLU A 1 174 ? 25.391 18.732 -13.211 1.00 44.00 174 GLU A CA 1
ATOM 1328 C C . GLU A 1 174 ? 24.989 17.411 -12.522 1.00 44.00 174 GLU A C 1
ATOM 1330 O O . GLU A 1 174 ? 25.758 16.874 -11.725 1.00 44.00 174 GLU A O 1
ATOM 1335 N N . ALA A 1 175 ? 23.839 16.822 -12.881 1.00 41.12 175 ALA A N 1
ATOM 1336 C CA . ALA A 1 175 ? 23.352 15.562 -12.303 1.00 41.12 175 ALA A CA 1
ATOM 1337 C C . ALA A 1 175 ? 24.270 14.361 -12.599 1.00 41.12 175 ALA A C 1
ATOM 1339 O O . ALA A 1 175 ? 24.450 13.482 -11.752 1.00 41.12 175 ALA A O 1
ATOM 1340 N N . LEU A 1 176 ? 24.873 14.336 -13.788 1.00 42.09 176 LEU A N 1
ATOM 1341 C CA . LEU A 1 176 ? 25.753 13.256 -14.239 1.00 42.09 176 LEU A CA 1
ATOM 1342 C C . LEU A 1 176 ? 27.171 13.355 -13.659 1.00 42.09 176 LEU A C 1
ATOM 1344 O O . LEU A 1 176 ? 27.872 12.350 -13.621 1.00 42.09 176 LEU A O 1
ATOM 1348 N N . SER A 1 177 ? 27.569 14.520 -13.135 1.00 42.25 177 SER A N 1
ATOM 1349 C CA . SER A 1 177 ? 28.911 14.752 -12.572 1.00 42.25 177 SER A CA 1
ATOM 1350 C C . SER A 1 177 ? 29.230 13.933 -11.311 1.00 42.25 177 SER A C 1
ATOM 1352 O O . SER A 1 177 ? 30.396 13.747 -10.971 1.00 42.25 177 SER A O 1
ATOM 1354 N N . SER A 1 178 ? 28.199 13.439 -10.617 1.00 34.03 178 SER A N 1
ATOM 1355 C CA . SER A 1 178 ? 28.327 12.627 -9.395 1.00 34.03 178 SER A CA 1
ATOM 1356 C C . SER A 1 178 ? 28.332 11.115 -9.646 1.00 34.03 178 SER A C 1
ATOM 1358 O O . SER A 1 178 ? 28.609 10.338 -8.732 1.00 34.03 178 SER A O 1
ATOM 1360 N N . LEU A 1 179 ? 28.028 10.692 -10.876 1.00 36.34 179 LEU A N 1
ATOM 1361 C CA . LEU A 1 179 ? 28.072 9.299 -11.297 1.00 36.34 179 LEU A CA 1
ATOM 1362 C C . LEU A 1 179 ? 29.430 9.035 -11.954 1.00 36.34 179 LEU A C 1
ATOM 1364 O O . LEU A 1 179 ? 29.885 9.821 -12.782 1.00 36.34 179 LEU A O 1
ATOM 1368 N N . ILE A 1 180 ? 30.073 7.914 -11.615 1.00 36.44 180 ILE A N 1
ATOM 1369 C CA . ILE A 1 180 ? 31.249 7.435 -12.354 1.00 36.44 180 ILE A CA 1
ATOM 1370 C C . ILE A 1 180 ? 30.732 6.836 -13.665 1.00 36.44 180 ILE A C 1
ATOM 1372 O O . ILE A 1 180 ? 30.543 5.629 -13.789 1.00 36.44 180 ILE A O 1
ATOM 1376 N N . LEU A 1 181 ? 30.410 7.712 -14.610 1.00 43.41 181 LEU A N 1
ATOM 1377 C CA . LEU A 1 181 ? 30.061 7.377 -15.982 1.00 43.41 181 LEU A CA 1
ATOM 1378 C C . LEU A 1 181 ? 31.252 7.730 -16.860 1.00 43.41 181 LEU A C 1
ATOM 1380 O O . LEU A 1 181 ? 31.921 8.739 -16.628 1.00 43.41 181 LEU A O 1
ATOM 1384 N N . ASP A 1 182 ? 31.504 6.929 -17.889 1.00 42.12 182 ASP A N 1
ATOM 1385 C CA . ASP A 1 182 ? 32.378 7.398 -18.951 1.00 42.12 182 ASP A CA 1
ATOM 1386 C C . ASP A 1 182 ? 31.746 8.623 -19.646 1.00 42.12 182 ASP A C 1
ATOM 1388 O O . ASP A 1 182 ? 30.525 8.819 -19.675 1.00 42.12 182 ASP A O 1
ATOM 1392 N N . GLU A 1 183 ? 32.599 9.487 -20.190 1.00 46.22 183 GLU A N 1
ATOM 1393 C CA . GLU A 1 183 ? 32.217 10.776 -20.778 1.00 46.22 183 GLU A CA 1
ATOM 1394 C C . GLU A 1 183 ? 31.220 10.623 -21.947 1.00 46.22 183 GLU A C 1
ATOM 1396 O O . GLU A 1 183 ? 30.408 11.515 -22.217 1.00 46.22 183 GLU A O 1
ATOM 1401 N N . THR A 1 184 ? 31.213 9.456 -22.599 1.00 46.31 184 THR A N 1
ATOM 1402 C CA . THR A 1 184 ? 30.313 9.121 -23.708 1.00 46.31 184 THR A CA 1
ATOM 1403 C C . THR A 1 184 ? 28.908 8.825 -23.191 1.00 46.31 184 THR A C 1
ATOM 1405 O O . THR A 1 184 ? 27.940 9.397 -23.703 1.00 46.31 184 THR A O 1
ATOM 1408 N N . ALA A 1 185 ? 28.795 8.006 -22.141 1.00 45.62 185 ALA A N 1
ATOM 1409 C CA . ALA A 1 185 ? 27.544 7.703 -21.453 1.00 45.62 185 ALA A CA 1
ATOM 1410 C C . ALA A 1 185 ? 26.927 8.964 -20.829 1.00 45.62 185 ALA A C 1
ATOM 1412 O O . ALA A 1 185 ? 25.729 9.211 -20.986 1.00 45.62 185 ALA A O 1
ATOM 1413 N N . ALA A 1 186 ? 27.746 9.825 -20.215 1.00 49.50 186 ALA A N 1
ATOM 1414 C CA . ALA A 1 186 ? 27.293 11.109 -19.687 1.00 49.50 186 ALA A CA 1
ATOM 1415 C C . ALA A 1 186 ? 26.765 12.038 -20.801 1.00 49.50 186 ALA A C 1
ATOM 1417 O O . ALA A 1 186 ? 25.652 12.557 -20.720 1.00 49.50 186 ALA A O 1
ATOM 1418 N N . THR A 1 187 ? 27.503 12.192 -21.903 1.00 51.38 187 THR A N 1
ATOM 1419 C CA . THR A 1 187 ? 27.092 13.046 -23.036 1.00 51.38 187 THR A CA 1
ATOM 1420 C C . THR A 1 187 ? 25.855 12.503 -23.767 1.00 51.38 187 THR A C 1
ATOM 1422 O O . THR A 1 187 ? 25.052 13.255 -24.331 1.00 51.38 187 THR A O 1
ATOM 1425 N N . PHE A 1 188 ? 25.687 11.182 -23.802 1.00 51.38 188 PHE A N 1
ATOM 1426 C CA . PHE A 1 188 ? 24.503 10.534 -24.356 1.00 51.38 188 PHE A CA 1
ATOM 1427 C C . PHE A 1 188 ? 23.266 10.785 -23.490 1.00 51.38 188 PHE A C 1
ATOM 1429 O O . PHE A 1 188 ? 22.248 11.257 -24.001 1.00 51.38 188 PHE A O 1
ATOM 1436 N N . LEU A 1 189 ? 23.381 10.544 -22.182 1.00 48.22 189 LEU A N 1
ATOM 1437 C CA . LEU A 1 189 ? 22.333 10.833 -21.210 1.00 48.22 189 LEU A CA 1
ATOM 1438 C C . LEU A 1 189 ? 21.948 12.319 -21.273 1.00 48.22 189 LEU A C 1
ATOM 1440 O O . LEU A 1 189 ? 20.765 12.636 -21.398 1.00 48.22 189 LEU A O 1
ATOM 1444 N N . ALA A 1 190 ? 22.931 13.223 -21.355 1.00 49.38 190 ALA A N 1
ATOM 1445 C CA . ALA A 1 190 ? 22.721 14.658 -21.557 1.00 49.38 190 ALA A CA 1
ATOM 1446 C C . ALA A 1 190 ? 21.823 14.994 -22.756 1.00 49.38 190 ALA A C 1
ATOM 1448 O O . ALA A 1 190 ? 20.856 15.754 -22.640 1.00 49.38 190 ALA A O 1
ATOM 1449 N N . ARG A 1 191 ? 22.092 14.377 -23.909 1.00 50.66 191 ARG A N 1
ATOM 1450 C CA . ARG A 1 191 ? 21.300 14.570 -25.131 1.00 50.66 191 ARG A CA 1
ATOM 1451 C C . ARG A 1 191 ? 19.909 13.941 -25.039 1.00 50.66 191 ARG A C 1
ATOM 1453 O O . ARG A 1 191 ? 18.950 14.570 -25.484 1.00 50.66 191 ARG A O 1
ATOM 1460 N N . ALA A 1 192 ? 19.793 12.751 -24.447 1.00 48.88 192 ALA A N 1
ATOM 1461 C CA . ALA A 1 192 ? 18.535 12.019 -24.290 1.00 48.88 192 ALA A CA 1
ATOM 1462 C C . ALA A 1 192 ? 17.542 12.718 -23.343 1.00 48.88 192 ALA A C 1
ATOM 1464 O O . ALA A 1 192 ? 16.327 12.701 -23.569 1.00 48.88 192 ALA A O 1
ATOM 1465 N N . PHE A 1 193 ? 18.058 13.374 -22.302 1.00 49.59 193 PHE A N 1
ATOM 1466 C CA . PHE A 1 193 ? 17.259 14.165 -21.369 1.00 49.59 193 PHE A CA 1
ATOM 1467 C C . PHE A 1 193 ? 16.828 15.523 -21.970 1.00 49.59 193 PHE A C 1
ATOM 1469 O O . PHE A 1 193 ? 15.687 15.944 -21.766 1.00 49.59 193 PHE A O 1
ATOM 1476 N N . HIS A 1 194 ? 17.667 16.180 -22.784 1.00 41.81 194 HIS A N 1
ATOM 1477 C CA . HIS A 1 194 ? 17.365 17.490 -23.395 1.00 41.81 194 HIS A CA 1
ATOM 1478 C C . HIS A 1 194 ? 16.286 17.444 -24.500 1.00 41.81 194 HIS A C 1
ATOM 1480 O O . HIS A 1 194 ? 15.495 18.374 -24.665 1.00 41.81 194 HIS A O 1
ATOM 1486 N N . SER A 1 195 ? 16.179 16.342 -25.246 1.00 48.53 195 SER A N 1
ATOM 1487 C CA . SER A 1 195 ? 15.157 16.123 -26.292 1.00 48.53 195 SER A CA 1
ATOM 1488 C C . SER A 1 195 ? 13.732 15.942 -25.751 1.00 48.53 195 SER A C 1
ATOM 1490 O O . SER A 1 195 ? 12.764 15.899 -26.520 1.00 48.53 195 SER A O 1
ATOM 1492 N N . GLY A 1 196 ? 13.568 15.914 -24.424 1.00 38.31 196 GLY A N 1
ATOM 1493 C CA . GLY A 1 196 ? 12.320 16.318 -23.799 1.00 38.31 196 GLY A CA 1
ATOM 1494 C C . GLY A 1 196 ? 11.195 15.286 -23.793 1.00 38.31 196 GLY A C 1
ATOM 1495 O O . GLY A 1 196 ? 10.016 15.654 -23.835 1.00 38.31 196 GLY A O 1
ATOM 1496 N N . ARG A 1 197 ? 11.572 14.006 -23.754 1.00 39.19 197 ARG A N 1
ATOM 1497 C CA . ARG A 1 197 ? 10.678 12.849 -23.560 1.00 39.19 197 ARG A CA 1
ATOM 1498 C C . ARG A 1 197 ? 11.067 11.989 -22.345 1.00 39.19 197 ARG A C 1
ATOM 1500 O O . ARG A 1 197 ? 10.552 10.894 -22.185 1.00 39.19 197 ARG A O 1
ATOM 1507 N N . SER A 1 198 ? 11.965 12.499 -21.503 1.00 35.34 198 SER A N 1
ATOM 1508 C CA . SER A 1 198 ? 12.420 11.905 -20.246 1.00 35.34 198 SER A CA 1
ATOM 1509 C C . SER A 1 198 ? 12.714 13.051 -19.273 1.00 35.34 198 SER A C 1
ATOM 1511 O O . SER A 1 198 ? 13.487 13.954 -19.595 1.00 35.34 198 SER A O 1
ATOM 1513 N N . THR A 1 199 ? 12.027 13.088 -18.131 1.00 31.67 199 THR A N 1
ATOM 1514 C CA . THR A 1 199 ? 12.114 14.194 -17.165 1.00 31.67 199 THR A CA 1
ATOM 1515 C C . THR A 1 199 ? 13.065 13.816 -16.030 1.00 31.67 199 THR A C 1
ATOM 1517 O O . THR A 1 199 ? 12.649 13.129 -15.101 1.00 31.67 199 THR A O 1
ATOM 1520 N N . MET A 1 200 ? 14.311 14.308 -16.050 1.00 36.56 200 MET A N 1
ATOM 1521 C CA . MET A 1 200 ? 15.254 14.214 -14.922 1.00 36.56 200 MET A CA 1
ATOM 1522 C C . MET A 1 200 ? 15.674 15.596 -14.418 1.00 36.56 200 MET A C 1
ATOM 1524 O O . MET A 1 200 ? 16.127 16.421 -15.194 1.00 36.56 200 MET A O 1
ATOM 1528 N N . ILE A 1 201 ? 15.546 15.852 -13.111 1.00 30.91 201 ILE A N 1
ATOM 1529 C CA . ILE A 1 201 ? 16.050 17.071 -12.459 1.00 30.91 201 ILE A CA 1
ATOM 1530 C C . ILE A 1 201 ? 16.824 16.659 -11.206 1.00 30.91 201 ILE A C 1
ATOM 1532 O O . ILE A 1 201 ? 16.212 16.229 -10.229 1.00 30.91 201 ILE A O 1
ATOM 1536 N N . PHE A 1 202 ? 18.142 16.868 -11.202 1.00 31.42 202 PHE A N 1
ATOM 1537 C CA . PHE A 1 202 ? 18.919 17.042 -9.974 1.00 31.42 202 PHE A CA 1
ATOM 1538 C C . PHE A 1 202 ? 19.922 18.198 -10.135 1.00 31.42 202 PHE A C 1
ATOM 1540 O O . PHE A 1 202 ? 21.000 18.025 -10.674 1.00 31.42 202 PHE A O 1
ATOM 1547 N N . GLY A 1 203 ? 19.530 19.353 -9.592 1.00 28.16 203 GLY A N 1
ATOM 1548 C CA . GLY A 1 203 ? 20.369 20.449 -9.082 1.00 28.16 203 GLY A CA 1
ATOM 1549 C C . GLY A 1 203 ? 19.808 20.878 -7.709 1.00 28.16 203 GLY A C 1
ATOM 1550 O O . GLY A 1 203 ? 18.779 20.324 -7.283 1.00 28.16 203 GLY A O 1
ATOM 1551 N N . PRO A 1 204 ? 20.441 21.770 -6.931 1.00 32.25 204 PRO A N 1
ATOM 1552 C CA . PRO A 1 204 ? 19.884 22.231 -5.659 1.00 32.25 204 PRO A CA 1
ATOM 1553 C C . PRO A 1 204 ? 18.552 22.969 -5.886 1.00 32.25 204 PRO A C 1
ATOM 1555 O O . PRO A 1 204 ? 18.449 23.795 -6.777 1.00 32.25 204 PRO A O 1
ATOM 1558 N N . SER A 1 205 ? 17.549 22.653 -5.053 1.00 36.59 205 SER A N 1
ATOM 1559 C CA . SER A 1 205 ? 16.224 23.298 -4.957 1.00 36.59 205 SER A CA 1
ATOM 1560 C C . SER A 1 205 ? 15.366 23.416 -6.239 1.00 36.59 205 SER A C 1
ATOM 1562 O O . SER A 1 205 ? 15.669 24.167 -7.155 1.00 36.59 205 SER A O 1
ATOM 1564 N N . GLY A 1 206 ? 14.184 22.782 -6.222 1.00 40.06 206 GLY A N 1
ATOM 1565 C CA . GLY A 1 206 ? 13.041 23.202 -7.048 1.00 40.06 206 GLY A CA 1
ATOM 1566 C C . GLY A 1 206 ? 12.485 22.156 -8.021 1.00 40.06 206 GLY A C 1
ATOM 1567 O O . GLY A 1 206 ? 13.082 21.833 -9.040 1.00 40.06 206 GLY A O 1
ATOM 1568 N N . ASN A 1 207 ? 11.265 21.696 -7.730 1.00 44.25 207 ASN A N 1
ATOM 1569 C CA . ASN A 1 207 ? 10.243 21.200 -8.671 1.00 44.25 207 ASN A CA 1
ATOM 1570 C C . ASN A 1 207 ? 10.339 19.765 -9.241 1.00 44.25 207 ASN A C 1
ATOM 1572 O O . ASN A 1 207 ? 9.333 19.278 -9.750 1.00 44.25 207 ASN A O 1
ATOM 1576 N N . GLY A 1 208 ? 11.464 19.046 -9.122 1.00 48.03 208 GLY A N 1
ATOM 1577 C CA . GLY A 1 208 ? 11.601 17.693 -9.712 1.00 48.03 208 GLY A CA 1
ATOM 1578 C C . GLY A 1 208 ? 11.992 16.544 -8.775 1.00 48.03 208 GLY A C 1
ATOM 1579 O O . GLY A 1 208 ? 11.928 15.386 -9.177 1.00 48.03 208 GLY A O 1
ATOM 1580 N N . LYS A 1 209 ? 12.381 16.832 -7.526 1.00 59.75 209 LYS A N 1
ATOM 1581 C CA . LYS A 1 209 ? 12.905 15.824 -6.578 1.00 59.75 209 LYS A CA 1
ATOM 1582 C C . LYS A 1 209 ? 11.846 15.144 -5.726 1.00 59.75 209 LYS A C 1
ATOM 1584 O O . LYS A 1 209 ? 12.167 14.178 -5.046 1.00 59.75 209 LYS A O 1
ATOM 1589 N N . THR A 1 210 ? 10.623 15.653 -5.725 1.00 68.69 210 THR A N 1
ATOM 1590 C CA . THR A 1 210 ? 9.565 15.220 -4.814 1.00 68.69 210 THR A CA 1
ATOM 1591 C C . THR A 1 210 ? 8.467 14.521 -5.600 1.00 68.69 210 THR A C 1
ATOM 1593 O O . THR A 1 210 ? 8.104 14.957 -6.691 1.00 68.69 210 THR A O 1
ATOM 1596 N N . HIS A 1 211 ? 7.942 13.438 -5.045 1.00 81.81 211 HIS A N 1
ATOM 1597 C CA . HIS A 1 211 ? 6.773 12.731 -5.552 1.00 81.81 211 HIS A CA 1
ATOM 1598 C C . HIS A 1 211 ? 5.849 12.360 -4.386 1.00 81.81 211 HIS A C 1
ATOM 1600 O O . HIS A 1 211 ? 6.234 12.498 -3.222 1.00 81.81 211 HIS A O 1
ATOM 1606 N N . VAL A 1 212 ? 4.627 11.917 -4.681 1.00 88.31 212 VAL A N 1
ATOM 1607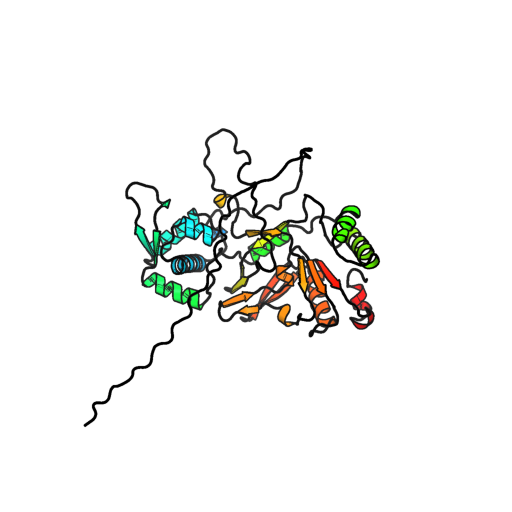 C CA . VAL A 1 212 ? 3.690 11.424 -3.665 1.00 88.31 212 VAL A CA 1
ATOM 1608 C C . VAL A 1 212 ? 3.273 10.014 -4.021 1.00 88.31 212 VAL A C 1
ATOM 1610 O O . VAL A 1 212 ? 2.892 9.746 -5.154 1.00 88.31 212 VAL A O 1
ATOM 1613 N N . ILE A 1 213 ? 3.302 9.130 -3.036 1.00 91.94 213 ILE A N 1
ATOM 1614 C CA . ILE A 1 213 ? 2.744 7.782 -3.137 1.00 91.94 213 ILE A CA 1
ATOM 1615 C C . ILE A 1 213 ? 1.923 7.475 -1.890 1.00 91.94 213 ILE A C 1
ATOM 1617 O O . ILE A 1 213 ? 1.924 8.246 -0.937 1.00 91.94 213 ILE A O 1
ATOM 1621 N N . THR A 1 214 ? 1.218 6.356 -1.880 1.00 94.19 214 THR A N 1
ATOM 1622 C CA . THR A 1 214 ? 0.542 5.837 -0.686 1.00 94.19 214 THR A CA 1
ATOM 1623 C C . THR A 1 214 ? 1.275 4.609 -0.152 1.00 94.19 214 THR A C 1
ATOM 1625 O O . THR A 1 214 ? 2.089 4.011 -0.862 1.00 94.19 214 THR A O 1
ATOM 1628 N N . GLU A 1 215 ? 0.998 4.217 1.091 1.00 94.44 215 GLU A N 1
ATOM 1629 C CA . GLU A 1 215 ? 1.502 2.949 1.610 1.00 94.44 215 GLU A CA 1
ATOM 1630 C C . GLU A 1 215 ? 0.855 1.754 0.906 1.00 94.44 215 GLU A C 1
ATOM 1632 O O . GLU A 1 215 ? 1.568 0.875 0.412 1.00 94.44 215 GLU A O 1
ATOM 1637 N N . PHE A 1 216 ? -0.474 1.774 0.792 1.00 97.12 216 PHE A N 1
ATOM 1638 C CA . PHE A 1 216 ? -1.264 0.687 0.231 1.00 97.12 216 PHE A CA 1
ATOM 1639 C C . PHE A 1 216 ? -2.378 1.186 -0.683 1.00 97.12 216 PHE A C 1
ATOM 1641 O O . PHE A 1 216 ? -3.102 2.126 -0.353 1.00 97.12 216 PHE A O 1
ATOM 1648 N N . ILE A 1 217 ? -2.556 0.481 -1.797 1.00 97.12 217 ILE A N 1
ATOM 1649 C CA . ILE A 1 217 ? -3.741 0.577 -2.648 1.00 97.12 217 ILE A CA 1
ATOM 1650 C C . ILE A 1 217 ? -4.718 -0.530 -2.248 1.00 97.12 217 ILE A C 1
ATOM 1652 O O . ILE A 1 217 ? -4.306 -1.662 -1.992 1.00 97.12 217 ILE A O 1
ATOM 1656 N N . TYR A 1 218 ? -6.006 -0.201 -2.221 1.00 97.44 218 TYR A N 1
ATOM 1657 C CA . TYR A 1 218 ? -7.107 -1.148 -2.092 1.00 97.44 218 TYR A CA 1
ATOM 1658 C C . TYR A 1 218 ? -7.792 -1.347 -3.447 1.00 97.44 218 TYR A C 1
ATOM 1660 O O . TYR A 1 218 ? -8.279 -0.385 -4.044 1.00 97.44 218 TYR A O 1
ATOM 1668 N N . ALA A 1 219 ? -7.835 -2.593 -3.918 1.00 96.12 219 ALA A N 1
ATOM 1669 C CA . ALA A 1 219 ? -8.488 -2.980 -5.166 1.00 96.12 219 ALA A CA 1
ATOM 1670 C C . ALA A 1 219 ? -9.133 -4.360 -5.008 1.00 96.12 219 ALA A C 1
ATOM 1672 O O . ALA A 1 219 ? -8.472 -5.297 -4.569 1.00 96.12 219 ALA A O 1
ATOM 1673 N N . TYR A 1 220 ? -10.419 -4.488 -5.348 1.00 93.75 220 TYR A N 1
ATOM 1674 C CA . TYR A 1 220 ? -11.159 -5.762 -5.312 1.00 93.75 220 TYR A CA 1
ATOM 1675 C C . TYR A 1 220 ? -11.020 -6.547 -3.990 1.00 93.75 220 TYR A C 1
ATOM 1677 O O . TYR A 1 220 ? -10.841 -7.761 -3.979 1.00 93.75 220 TYR A O 1
ATOM 1685 N N . GLY A 1 221 ? -11.050 -5.859 -2.844 1.00 92.88 221 GLY A N 1
ATOM 1686 C CA . GLY A 1 221 ? -10.886 -6.511 -1.537 1.00 92.88 221 GLY A CA 1
ATOM 1687 C C . GLY A 1 221 ? -9.441 -6.828 -1.145 1.00 92.88 221 GLY A C 1
ATOM 1688 O O . GLY A 1 221 ? -9.208 -7.271 -0.024 1.00 92.88 221 GLY A O 1
ATOM 1689 N N . GLN A 1 222 ? -8.473 -6.579 -2.026 1.00 95.69 222 GLN A N 1
ATOM 1690 C CA . GLN A 1 222 ? -7.061 -6.881 -1.823 1.00 95.69 222 GLN A CA 1
ATOM 1691 C C . GLN A 1 222 ? -6.254 -5.620 -1.513 1.00 95.69 222 GLN A C 1
ATOM 1693 O O . GLN A 1 222 ? -6.547 -4.526 -2.000 1.00 95.69 222 GLN A O 1
ATOM 1698 N N . LEU A 1 223 ? -5.204 -5.796 -0.711 1.00 97.38 223 LEU A N 1
ATOM 1699 C CA . LEU A 1 223 ? -4.229 -4.755 -0.408 1.00 97.38 223 LEU A CA 1
ATOM 1700 C C . LEU A 1 223 ? -2.959 -4.948 -1.224 1.00 97.38 223 LEU A C 1
ATOM 1702 O O . LEU A 1 223 ? -2.419 -6.051 -1.295 1.00 97.38 223 LEU A O 1
ATOM 1706 N N . ILE A 1 224 ? -2.466 -3.857 -1.801 1.00 97.94 224 ILE A N 1
ATOM 1707 C CA . ILE A 1 224 ? -1.248 -3.829 -2.608 1.00 97.94 224 ILE A CA 1
ATOM 1708 C C . ILE A 1 224 ? -0.303 -2.794 -2.019 1.00 97.94 224 ILE A C 1
ATOM 1710 O O . ILE A 1 224 ? -0.584 -1.596 -2.043 1.00 97.94 224 ILE A O 1
ATOM 1714 N N . ARG A 1 225 ? 0.829 -3.251 -1.492 1.00 97.62 225 ARG A N 1
ATOM 1715 C CA . ARG A 1 225 ? 1.855 -2.396 -0.905 1.00 97.62 225 ARG A CA 1
ATOM 1716 C C . ARG A 1 225 ? 2.648 -1.692 -1.996 1.00 97.62 225 ARG A C 1
ATOM 1718 O O . ARG A 1 225 ? 3.343 -2.346 -2.775 1.00 97.62 225 ARG A O 1
ATOM 1725 N N . ILE A 1 226 ? 2.600 -0.364 -1.991 1.00 95.88 226 ILE A N 1
ATOM 1726 C CA . ILE A 1 226 ? 3.354 0.496 -2.910 1.00 95.88 226 ILE A CA 1
ATOM 1727 C C . ILE A 1 226 ? 4.572 1.069 -2.194 1.00 95.88 226 ILE A C 1
ATOM 1729 O O . ILE A 1 226 ? 5.699 0.881 -2.651 1.00 95.88 226 ILE A O 1
ATOM 1733 N N . TYR A 1 227 ? 4.378 1.731 -1.048 1.00 95.56 227 TYR A N 1
ATOM 1734 C CA . TYR A 1 227 ? 5.497 2.294 -0.300 1.00 95.56 227 TYR A CA 1
ATOM 1735 C C . TYR A 1 227 ? 6.358 1.196 0.328 1.00 95.56 227 TYR A C 1
ATOM 1737 O O . TYR A 1 227 ? 5.906 0.380 1.139 1.00 95.56 227 TYR A O 1
ATOM 1745 N N . ASP A 1 228 ? 7.644 1.244 0.011 1.00 91.12 228 ASP A N 1
ATOM 1746 C CA . ASP A 1 228 ? 8.655 0.365 0.556 1.00 91.12 228 ASP A CA 1
ATOM 1747 C C . ASP A 1 228 ? 9.833 1.212 1.061 1.00 91.12 228 ASP A C 1
ATOM 1749 O O . ASP A 1 228 ? 10.478 1.875 0.250 1.00 91.12 228 ASP A O 1
ATOM 1753 N N . PRO A 1 229 ? 10.132 1.222 2.372 1.00 88.31 229 PRO A N 1
ATOM 1754 C CA . PRO A 1 229 ? 11.216 2.030 2.927 1.00 88.31 229 PRO A CA 1
ATOM 1755 C C . PRO A 1 229 ? 12.608 1.619 2.427 1.00 88.31 229 PRO A C 1
ATOM 1757 O O . PRO A 1 229 ? 13.547 2.389 2.598 1.00 88.31 229 PRO A O 1
ATOM 1760 N N . LEU A 1 230 ? 12.757 0.438 1.812 1.00 85.25 230 LEU A N 1
ATOM 1761 C CA . LEU A 1 230 ? 14.007 0.039 1.161 1.00 85.25 230 LEU A CA 1
ATOM 1762 C C . LEU A 1 230 ? 14.203 0.732 -0.193 1.00 85.25 230 LEU A C 1
ATOM 1764 O O . LEU A 1 230 ? 15.333 0.950 -0.612 1.00 85.25 230 LEU A O 1
ATOM 1768 N N . ASN A 1 231 ? 13.106 1.084 -0.868 1.00 83.38 231 ASN A N 1
ATOM 1769 C CA . ASN A 1 231 ? 13.118 1.676 -2.207 1.00 83.38 231 ASN A CA 1
ATOM 1770 C C . ASN A 1 231 ? 12.766 3.173 -2.201 1.00 83.38 231 ASN A C 1
ATOM 1772 O O . ASN A 1 231 ? 13.075 3.893 -3.149 1.00 83.38 231 ASN A O 1
ATOM 1776 N N . HIS A 1 232 ? 12.118 3.663 -1.143 1.00 88.81 232 HIS A N 1
ATOM 1777 C CA . HIS A 1 232 ? 11.611 5.027 -1.050 1.00 88.81 232 HIS A CA 1
ATOM 1778 C C . HIS A 1 232 ? 12.200 5.774 0.136 1.00 88.81 232 HIS A C 1
ATOM 1780 O O . HIS A 1 232 ? 12.224 5.294 1.265 1.00 88.81 232 HIS A O 1
ATOM 1786 N N . THR A 1 233 ? 12.591 7.022 -0.116 1.00 87.00 233 THR A N 1
ATOM 1787 C CA . THR A 1 233 ? 12.989 7.955 0.938 1.00 87.00 233 THR A CA 1
ATOM 1788 C C . THR A 1 233 ? 11.852 8.928 1.208 1.00 87.00 233 THR A C 1
ATOM 1790 O O . THR A 1 233 ? 11.582 9.804 0.386 1.00 87.00 233 THR A O 1
ATOM 1793 N N . GLN A 1 234 ? 11.196 8.803 2.360 1.00 88.62 234 GLN A N 1
ATOM 1794 C CA . GLN A 1 234 ? 10.192 9.770 2.804 1.00 88.62 234 GLN A CA 1
ATOM 1795 C C . GLN A 1 234 ? 10.823 11.152 3.022 1.00 88.62 234 GLN A C 1
ATOM 1797 O O . GLN A 1 234 ? 11.843 11.287 3.698 1.00 88.62 234 GLN A O 1
ATOM 1802 N N . ILE A 1 235 ? 10.179 12.190 2.491 1.00 85.12 235 ILE A N 1
ATOM 1803 C CA . ILE A 1 235 ? 10.494 13.582 2.808 1.00 85.12 235 ILE A CA 1
ATOM 1804 C C . ILE A 1 235 ? 9.609 13.985 3.978 1.00 85.12 235 ILE A C 1
ATOM 1806 O O . ILE A 1 235 ? 8.385 14.055 3.863 1.00 85.12 235 ILE A O 1
ATOM 1810 N N . ARG A 1 236 ? 10.239 14.243 5.121 1.00 77.19 236 ARG A N 1
ATOM 1811 C CA . ARG A 1 236 ? 9.570 14.841 6.272 1.00 77.19 236 ARG A CA 1
ATOM 1812 C C . ARG A 1 236 ? 9.707 16.348 6.125 1.00 77.19 236 ARG A C 1
ATOM 1814 O O . ARG A 1 236 ? 10.818 16.862 6.125 1.00 77.19 236 ARG A O 1
ATOM 1821 N N . ASP A 1 237 ? 8.589 17.045 5.945 1.00 61.81 237 ASP A N 1
ATOM 1822 C CA . ASP A 1 237 ? 8.595 18.508 5.956 1.00 61.81 237 ASP A CA 1
ATOM 1823 C C . ASP A 1 237 ? 8.945 18.967 7.386 1.00 61.81 237 ASP A C 1
ATOM 1825 O O . ASP A 1 237 ? 8.063 19.044 8.243 1.00 61.81 237 ASP A O 1
ATOM 1829 N N . GLU A 1 238 ? 10.225 19.229 7.666 1.00 44.06 238 GLU A N 1
ATOM 1830 C CA . GLU A 1 238 ? 10.680 19.791 8.951 1.00 44.06 238 GLU A CA 1
ATOM 1831 C C . GLU A 1 238 ? 10.226 21.256 9.121 1.00 44.06 238 GLU A C 1
ATOM 1833 O O . GLU A 1 238 ? 10.057 21.732 10.241 1.00 44.06 238 GLU A O 1
ATOM 1838 N N . ALA A 1 239 ? 9.942 21.953 8.013 1.00 40.75 239 ALA A N 1
ATOM 1839 C CA . ALA A 1 239 ? 9.630 23.385 7.977 1.00 40.75 239 ALA A CA 1
ATOM 1840 C C . ALA A 1 239 ? 8.131 23.746 8.084 1.00 40.75 239 ALA A C 1
ATOM 1842 O O . ALA A 1 239 ? 7.795 24.915 8.240 1.00 40.75 239 ALA A O 1
ATOM 1843 N N . GLY A 1 240 ? 7.209 22.776 8.077 1.00 38.12 240 GLY A N 1
ATOM 1844 C CA . GLY A 1 240 ? 5.759 23.041 8.155 1.00 38.12 240 GLY A CA 1
ATOM 1845 C C . GLY A 1 240 ? 5.242 23.491 9.532 1.00 38.12 240 GLY A C 1
ATOM 1846 O O . GLY A 1 240 ? 4.039 23.464 9.772 1.00 38.12 240 GLY A O 1
ATOM 1847 N N . LEU A 1 241 ? 6.135 23.843 10.463 1.00 39.78 241 LEU A N 1
ATOM 1848 C CA . LEU A 1 241 ? 5.792 24.307 11.812 1.00 39.78 241 LEU A CA 1
ATOM 1849 C C . LEU A 1 241 ? 5.586 25.828 11.901 1.00 39.78 241 LEU A C 1
ATOM 1851 O O . LEU A 1 241 ? 5.162 26.311 12.951 1.00 39.78 241 LEU A O 1
ATOM 1855 N N . ARG A 1 242 ? 5.879 26.595 10.843 1.00 35.84 242 ARG A N 1
ATOM 1856 C CA . ARG A 1 242 ? 5.753 28.060 10.848 1.00 35.84 242 ARG A CA 1
ATOM 1857 C C . ARG A 1 242 ? 5.427 28.607 9.457 1.00 35.84 242 ARG A C 1
ATOM 1859 O O . ARG A 1 242 ? 6.307 29.131 8.795 1.00 35.84 242 ARG A O 1
ATOM 1866 N N . GLU A 1 243 ? 4.166 28.549 9.048 1.00 34.72 243 GLU A N 1
ATOM 1867 C CA . GLU A 1 243 ? 3.666 29.461 8.013 1.00 34.72 243 GLU A CA 1
ATOM 1868 C C . GLU A 1 243 ? 2.284 29.993 8.423 1.00 34.72 243 GLU A C 1
ATOM 1870 O O . GLU A 1 243 ? 1.284 29.282 8.470 1.00 34.72 243 GLU A O 1
ATOM 1875 N N . GLU A 1 244 ? 2.338 31.235 8.906 1.00 39.69 244 GLU A N 1
ATOM 1876 C CA . GLU A 1 244 ? 1.339 32.308 8.881 1.00 39.69 244 GLU A CA 1
ATOM 1877 C C . GLU A 1 244 ? -0.149 31.929 8.815 1.00 39.69 244 GLU A C 1
ATOM 1879 O O . GLU A 1 244 ? -0.812 32.037 7.789 1.00 39.69 244 GLU A O 1
ATOM 1884 N N . VAL A 1 245 ? -0.732 31.654 9.985 1.00 36.09 245 VAL A N 1
ATOM 1885 C CA . VAL A 1 245 ? -2.127 32.047 10.230 1.00 36.09 245 VAL A CA 1
ATOM 1886 C C . VAL A 1 245 ? -2.084 33.402 10.923 1.00 36.09 245 VAL A C 1
ATOM 1888 O O . VAL A 1 245 ? -1.582 33.512 12.048 1.00 36.09 245 VAL A O 1
ATOM 1891 N N . GLY A 1 246 ? -2.565 34.423 10.212 1.00 38.06 246 GLY A N 1
ATOM 1892 C CA . GLY A 1 246 ? -2.665 35.804 10.669 1.00 38.06 246 GLY A CA 1
ATOM 1893 C C . GLY A 1 246 ? -3.297 35.941 12.057 1.00 38.06 246 GLY A C 1
ATOM 1894 O O . GLY A 1 246 ? -4.024 35.073 12.545 1.00 38.06 246 GLY A O 1
ATOM 1895 N N . GLN A 1 247 ? -2.974 37.048 12.721 1.00 39.59 247 GLN A N 1
ATOM 1896 C CA . GLN A 1 247 ? -3.479 37.388 14.047 1.00 39.59 247 GLN A CA 1
ATOM 1897 C C . GLN A 1 247 ? -5.013 37.505 14.028 1.00 39.59 247 GLN A C 1
ATOM 1899 O O . GLN A 1 247 ? -5.564 38.519 13.618 1.00 39.59 247 GLN A O 1
ATOM 1904 N N . GLY A 1 248 ? -5.706 36.460 14.479 1.00 37.84 248 GLY A N 1
ATOM 1905 C CA . GLY A 1 248 ? -7.152 36.479 14.695 1.00 37.84 248 GLY A CA 1
ATOM 1906 C C . GLY A 1 248 ? -7.710 35.074 14.905 1.00 37.84 248 GLY A C 1
ATOM 1907 O O . GLY A 1 248 ? -7.714 34.275 13.981 1.00 37.84 248 GLY A O 1
ATOM 1908 N N . PHE A 1 249 ? -8.146 34.764 16.131 1.00 36.41 249 PHE A N 1
ATOM 1909 C CA . PHE A 1 249 ? -8.897 33.554 16.513 1.00 36.41 249 PHE A CA 1
ATOM 1910 C C . PHE A 1 249 ? -8.393 32.221 15.922 1.00 36.41 249 PHE A C 1
ATOM 1912 O O . PHE A 1 249 ? -8.962 31.651 14.992 1.00 36.41 249 PHE A O 1
ATOM 1919 N N . LYS A 1 250 ? -7.340 31.664 16.533 1.00 38.97 250 LYS A N 1
ATOM 1920 C CA . LYS A 1 250 ? -6.801 30.345 16.177 1.00 38.97 250 LYS A CA 1
ATOM 1921 C C . LYS A 1 250 ? -7.752 29.222 16.603 1.00 38.97 250 LYS A C 1
ATOM 1923 O O . LYS A 1 250 ? -7.621 28.661 17.687 1.00 38.97 250 LYS A O 1
ATOM 1928 N N . ARG A 1 251 ? -8.654 28.814 15.708 1.00 38.66 251 ARG A N 1
ATOM 1929 C CA . ARG A 1 251 ? -8.973 27.386 15.588 1.00 38.66 251 ARG A CA 1
ATOM 1930 C C . ARG A 1 251 ? -7.711 26.771 14.994 1.00 38.66 251 ARG A C 1
ATOM 1932 O O . ARG A 1 251 ? -7.448 26.946 13.809 1.00 38.66 251 ARG A O 1
ATOM 1939 N N . THR A 1 252 ? -6.871 26.156 15.820 1.00 39.22 252 THR A N 1
ATOM 1940 C CA . THR A 1 252 ? -5.765 25.335 15.322 1.00 39.22 252 THR A CA 1
ATOM 1941 C C . THR A 1 252 ? -6.412 24.160 14.599 1.00 39.22 252 THR A C 1
ATOM 1943 O O . THR A 1 252 ? -6.699 23.142 15.217 1.00 39.22 252 THR A O 1
ATOM 1946 N N . VAL A 1 253 ? -6.750 24.330 13.318 1.00 46.47 253 VAL A N 1
ATOM 1947 C CA . VAL A 1 253 ? -7.074 23.200 12.453 1.00 46.47 253 VAL A CA 1
ATOM 1948 C C . VAL A 1 253 ? -5.810 22.360 12.485 1.00 46.47 253 VAL A C 1
ATOM 1950 O O . VAL A 1 253 ? -4.756 22.804 12.020 1.00 46.47 253 VAL A O 1
ATOM 1953 N N . ALA A 1 254 ? -5.864 21.225 13.181 1.00 57.94 254 ALA A N 1
ATOM 1954 C CA . ALA A 1 254 ? -4.718 20.343 13.263 1.00 57.94 254 ALA A CA 1
ATOM 1955 C C . ALA A 1 254 ? -4.322 20.002 11.823 1.00 57.94 254 ALA A C 1
ATOM 1957 O O . ALA A 1 254 ? -5.189 19.825 10.970 1.00 57.94 254 ALA A O 1
ATOM 1958 N N . ARG A 1 255 ? -3.020 19.923 11.528 1.00 57.38 255 ARG A N 1
ATOM 1959 C CA . ARG A 1 255 ? -2.503 19.541 10.197 1.00 57.38 255 ARG A CA 1
ATOM 1960 C C . ARG A 1 255 ? -3.225 18.304 9.627 1.00 57.38 255 ARG A C 1
ATOM 1962 O O . ARG A 1 255 ? -3.406 18.199 8.418 1.00 57.38 255 ARG A O 1
ATOM 1969 N N . ASP A 1 256 ? -3.675 17.432 10.526 1.00 57.62 256 ASP A N 1
ATOM 1970 C CA . ASP A 1 256 ? -4.500 16.241 10.315 1.00 57.62 256 ASP A CA 1
ATOM 1971 C C . ASP A 1 256 ? -5.805 16.472 9.536 1.00 57.62 256 ASP A C 1
ATOM 1973 O O . ASP A 1 256 ? -6.267 15.556 8.865 1.00 57.62 256 ASP A O 1
ATOM 1977 N N . ASP A 1 257 ? -6.393 17.667 9.605 1.00 67.38 257 ASP A N 1
ATOM 1978 C CA . ASP A 1 257 ? -7.636 18.020 8.909 1.00 67.38 257 ASP A CA 1
ATOM 1979 C C . ASP A 1 257 ? -7.389 18.674 7.536 1.00 67.38 257 ASP A C 1
ATOM 1981 O O . ASP A 1 257 ? -8.334 18.871 6.773 1.00 67.38 257 ASP A O 1
ATOM 1985 N N . LEU A 1 258 ? -6.141 19.035 7.211 1.00 80.94 258 LEU A N 1
ATOM 1986 C CA . LEU A 1 258 ? -5.803 19.756 5.977 1.00 80.94 258 LEU A CA 1
ATOM 1987 C C . LEU A 1 258 ? -5.259 18.832 4.886 1.00 80.94 258 LEU A C 1
ATOM 1989 O O . LEU A 1 258 ? -5.575 19.021 3.712 1.00 80.94 258 LEU A O 1
ATOM 1993 N N . VAL A 1 259 ? -4.449 17.840 5.264 1.00 88.75 259 VAL A N 1
ATOM 1994 C CA . VAL A 1 259 ? -3.781 16.925 4.327 1.00 88.75 259 VAL A CA 1
ATOM 1995 C C . VAL A 1 259 ? -4.119 15.473 4.634 1.00 88.75 259 VAL A C 1
ATOM 1997 O O . VAL A 1 259 ? -4.141 15.056 5.791 1.00 88.75 259 VAL A O 1
ATOM 2000 N N . ASP A 1 260 ? -4.356 14.687 3.590 1.00 93.06 260 ASP A N 1
ATOM 2001 C CA . ASP A 1 260 ? -4.609 13.256 3.713 1.00 93.06 260 ASP A CA 1
ATOM 2002 C C . ASP A 1 260 ? -3.305 12.523 4.056 1.00 93.06 260 ASP A C 1
ATOM 2004 O O . ASP A 1 260 ? -2.402 12.389 3.225 1.00 93.06 260 ASP A O 1
ATOM 2008 N N . ARG A 1 261 ? -3.199 12.047 5.303 1.00 92.25 261 ARG A N 1
ATOM 2009 C CA . ARG A 1 261 ? -1.984 11.408 5.837 1.00 92.25 261 ARG A CA 1
ATOM 2010 C C . ARG A 1 261 ? -1.775 9.979 5.331 1.00 92.25 261 ARG A C 1
ATOM 2012 O O . ARG A 1 261 ? -0.728 9.402 5.613 1.00 92.25 261 ARG A O 1
ATOM 2019 N N . ARG A 1 262 ? -2.718 9.420 4.560 1.00 95.12 262 ARG A N 1
ATOM 2020 C CA . ARG A 1 262 ? -2.528 8.156 3.819 1.00 95.12 262 ARG A CA 1
ATOM 2021 C C . ARG A 1 262 ? -1.534 8.306 2.661 1.00 95.12 262 ARG A C 1
ATOM 2023 O O . ARG A 1 262 ? -1.068 7.311 2.100 1.00 95.12 262 ARG A O 1
ATOM 2030 N N . TRP A 1 263 ? -1.217 9.549 2.301 1.00 94.25 263 TRP A N 1
ATOM 2031 C CA . TRP A 1 263 ? -0.245 9.904 1.280 1.00 94.25 263 TRP A CA 1
ATOM 2032 C C . TRP A 1 263 ? 1.089 10.306 1.896 1.00 94.25 263 TRP A C 1
ATOM 2034 O O . TRP A 1 263 ? 1.179 11.062 2.863 1.00 94.25 263 TRP A O 1
ATOM 2044 N N . VAL A 1 264 ? 2.154 9.817 1.279 1.00 91.12 264 VAL A N 1
ATOM 2045 C CA . VAL A 1 264 ? 3.532 9.983 1.704 1.00 91.12 264 VAL A CA 1
ATOM 2046 C C . VAL A 1 264 ? 4.272 10.772 0.638 1.00 91.12 264 VAL A C 1
ATOM 2048 O O . VAL A 1 264 ? 4.413 10.338 -0.506 1.00 91.12 264 VAL A O 1
ATOM 2051 N N . LYS A 1 265 ? 4.789 11.934 1.036 1.00 89.88 265 LYS A N 1
ATOM 2052 C CA . LYS A 1 265 ? 5.744 12.687 0.229 1.00 89.88 265 LYS A CA 1
ATOM 2053 C C . LYS A 1 265 ? 7.085 11.951 0.250 1.00 89.88 265 LYS A C 1
ATOM 2055 O O . LYS A 1 265 ? 7.637 11.688 1.319 1.00 89.88 265 LYS A O 1
ATOM 2060 N N . ILE A 1 266 ? 7.611 11.625 -0.920 1.00 86.25 266 ILE A N 1
ATOM 2061 C CA . ILE A 1 266 ? 8.878 10.914 -1.091 1.00 86.25 266 ILE A CA 1
ATOM 2062 C C . ILE A 1 266 ? 9.824 11.705 -1.982 1.00 86.25 266 ILE A C 1
ATOM 2064 O O . ILE A 1 266 ? 9.398 12.550 -2.773 1.00 86.25 266 ILE A O 1
ATOM 2068 N N . ARG A 1 267 ? 11.118 11.399 -1.893 1.00 81.38 267 ARG A N 1
ATOM 2069 C CA . ARG A 1 267 ? 12.026 11.694 -3.000 1.00 81.38 267 ARG A CA 1
ATOM 2070 C C . ARG A 1 267 ? 11.566 10.889 -4.208 1.00 81.38 267 ARG A C 1
ATOM 2072 O O . ARG A 1 267 ? 11.156 9.741 -4.050 1.00 81.38 267 ARG A O 1
ATOM 2079 N N . ARG A 1 268 ? 11.614 11.496 -5.392 1.00 80.56 268 ARG A N 1
ATOM 2080 C CA . ARG A 1 268 ? 11.247 10.845 -6.648 1.00 80.56 268 ARG A CA 1
ATOM 2081 C C . ARG A 1 268 ? 11.999 9.509 -6.744 1.00 80.56 268 ARG A C 1
ATOM 2083 O O . ARG A 1 268 ? 13.220 9.516 -6.565 1.00 80.56 268 ARG A O 1
ATOM 2090 N N . PRO A 1 269 ? 11.294 8.388 -6.954 1.00 78.06 269 PRO A N 1
ATOM 2091 C CA . PRO A 1 269 ? 11.908 7.076 -6.841 1.00 78.06 269 PRO A CA 1
ATOM 2092 C C . PRO A 1 269 ? 12.876 6.824 -8.000 1.00 78.06 269 PRO A C 1
ATOM 2094 O O . PRO A 1 269 ? 12.614 7.189 -9.145 1.00 78.06 269 PRO A O 1
ATOM 2097 N N . GLY A 1 270 ? 14.008 6.201 -7.694 1.00 76.25 270 GLY A N 1
ATOM 2098 C CA . GLY A 1 270 ? 14.965 5.701 -8.675 1.00 76.25 270 GLY A CA 1
ATOM 2099 C C . GLY A 1 270 ? 15.362 4.296 -8.261 1.00 76.25 270 GLY A C 1
ATOM 2100 O O . GLY A 1 270 ? 16.061 4.131 -7.265 1.00 76.25 270 GLY A O 1
ATOM 2101 N N . LEU A 1 271 ? 14.851 3.293 -8.970 1.00 77.69 271 LEU A N 1
ATOM 2102 C CA . LEU A 1 271 ? 15.076 1.886 -8.653 1.00 77.69 271 LEU A CA 1
ATOM 2103 C C . LEU A 1 271 ? 16.005 1.276 -9.699 1.00 77.69 271 LEU A C 1
ATOM 2105 O O . LEU A 1 271 ? 15.845 1.530 -10.891 1.00 77.69 271 LEU A O 1
ATOM 2109 N N . ILE A 1 272 ? 16.942 0.445 -9.246 1.00 74.00 272 ILE A N 1
ATOM 2110 C CA . ILE A 1 272 ? 17.871 -0.297 -10.102 1.00 74.00 272 ILE A CA 1
ATOM 2111 C C . ILE A 1 272 ? 17.536 -1.788 -10.005 1.00 74.00 272 ILE A C 1
ATOM 2113 O O . ILE A 1 272 ? 17.236 -2.312 -8.925 1.00 74.00 272 ILE A O 1
ATOM 2117 N N . VAL A 1 273 ? 17.538 -2.468 -11.146 1.00 76.81 273 VAL A N 1
ATOM 2118 C CA . VAL A 1 273 ? 17.314 -3.911 -11.271 1.00 76.81 273 VAL A CA 1
ATOM 2119 C C . VAL A 1 273 ? 18.423 -4.507 -12.123 1.00 76.81 273 VAL A C 1
ATOM 2121 O O . VAL A 1 273 ? 18.789 -3.909 -13.128 1.00 76.81 273 VAL A O 1
ATOM 2124 N N . GLY A 1 274 ? 18.968 -5.651 -11.719 1.00 73.88 274 GLY A N 1
ATOM 2125 C CA . GLY A 1 274 ? 20.062 -6.311 -12.428 1.00 73.88 274 GLY A CA 1
ATOM 2126 C C . GLY A 1 274 ? 19.644 -7.653 -13.026 1.00 73.88 274 GLY A C 1
ATOM 2127 O O . GLY A 1 274 ? 18.487 -7.873 -13.399 1.00 73.88 274 GLY A O 1
ATOM 2128 N N . GLY A 1 275 ? 20.602 -8.581 -13.107 1.00 71.88 275 GLY A N 1
ATOM 2129 C CA . GLY A 1 275 ? 20.403 -9.934 -13.642 1.00 71.88 275 GLY A CA 1
ATOM 2130 C C . GLY A 1 275 ? 19.402 -10.804 -12.865 1.00 71.88 275 GLY A C 1
ATOM 2131 O O . GLY A 1 275 ? 18.982 -11.846 -13.366 1.00 71.88 275 GLY A O 1
ATOM 2132 N N . GLU A 1 276 ? 18.987 -10.390 -11.663 1.00 77.94 276 GLU A N 1
ATOM 2133 C CA . GLU A 1 276 ? 17.972 -11.078 -10.861 1.00 77.94 276 GLU A CA 1
ATOM 2134 C C . GLU A 1 276 ? 16.540 -10.876 -11.370 1.00 77.94 276 GLU A C 1
ATOM 2136 O O . GLU A 1 276 ? 15.631 -11.556 -10.896 1.00 77.94 276 GLU A O 1
ATOM 2141 N N . LEU A 1 277 ? 16.330 -9.955 -12.316 1.00 83.50 277 LEU A N 1
ATOM 2142 C CA . LEU A 1 277 ? 15.013 -9.675 -12.870 1.00 83.50 277 LEU A CA 1
ATOM 2143 C C . LEU A 1 277 ? 14.457 -10.905 -13.611 1.00 83.50 277 LEU A C 1
ATOM 2145 O O . LEU A 1 277 ? 15.101 -11.473 -14.496 1.00 83.50 277 LEU A O 1
ATOM 2149 N N . THR A 1 278 ? 13.233 -11.292 -13.258 1.00 87.50 278 THR A N 1
ATOM 2150 C CA . THR A 1 278 ? 12.464 -12.365 -13.908 1.00 87.50 278 THR A CA 1
ATOM 2151 C C . THR A 1 278 ? 11.119 -11.840 -14.415 1.00 87.50 278 THR A C 1
ATOM 2153 O O . THR A 1 278 ? 10.730 -10.720 -14.079 1.00 87.50 278 THR A O 1
ATOM 2156 N N . ALA A 1 279 ? 10.379 -12.640 -15.189 1.00 85.88 279 ALA A N 1
ATOM 2157 C CA . ALA A 1 279 ? 9.025 -12.280 -15.617 1.00 85.88 279 ALA A CA 1
ATOM 2158 C C . ALA A 1 279 ? 8.089 -12.071 -14.409 1.00 85.88 279 ALA A C 1
ATOM 2160 O O . ALA A 1 279 ? 7.354 -11.088 -14.350 1.00 85.88 279 ALA A O 1
ATOM 2161 N N . GLU A 1 280 ? 8.202 -12.918 -13.382 1.00 89.06 280 GLU A N 1
ATOM 2162 C CA . GLU A 1 280 ? 7.421 -12.824 -12.140 1.00 89.06 280 GLU A CA 1
ATOM 2163 C C . GLU A 1 280 ? 7.744 -11.559 -11.336 1.00 89.06 280 GLU A C 1
ATOM 2165 O O . GLU A 1 280 ? 6.906 -11.069 -10.585 1.00 89.06 280 GLU A O 1
ATOM 2170 N N . SER A 1 281 ? 8.943 -10.989 -11.510 1.00 88.88 281 SER A N 1
ATOM 2171 C CA . SER A 1 281 ? 9.337 -9.726 -10.865 1.00 88.88 281 SER A CA 1
ATOM 2172 C C . SER A 1 281 ? 8.536 -8.517 -11.377 1.00 88.88 281 SER A C 1
ATOM 2174 O O . SER A 1 281 ? 8.599 -7.432 -10.789 1.00 88.88 281 SER A O 1
ATOM 2176 N N . LEU A 1 282 ? 7.813 -8.691 -12.488 1.00 89.56 282 LEU A N 1
ATOM 2177 C CA . LEU A 1 282 ? 6.914 -7.705 -13.083 1.00 89.56 282 LEU A CA 1
ATOM 2178 C C . LEU A 1 282 ? 5.458 -7.918 -12.653 1.00 89.56 282 LEU A C 1
ATOM 2180 O O . LEU A 1 282 ? 4.607 -7.124 -13.023 1.00 89.56 282 LEU A O 1
ATOM 2184 N N . GLU A 1 283 ? 5.160 -8.952 -11.874 1.00 93.62 283 GLU A N 1
ATOM 2185 C CA . GLU A 1 283 ? 3.809 -9.227 -11.391 1.00 93.62 283 GLU A CA 1
ATOM 2186 C C . GLU A 1 283 ? 3.633 -8.825 -9.925 1.00 93.62 283 GLU A C 1
ATOM 2188 O O . GLU A 1 283 ? 4.587 -8.522 -9.201 1.00 93.62 283 GLU A O 1
ATOM 2193 N N . LEU A 1 284 ? 2.381 -8.821 -9.466 1.00 96.62 284 LEU A N 1
ATOM 2194 C CA . LEU A 1 284 ? 2.066 -8.630 -8.055 1.00 96.62 284 LEU A CA 1
ATOM 2195 C C . LEU A 1 284 ? 2.519 -9.846 -7.234 1.00 96.62 284 LEU A C 1
ATOM 2197 O O . LEU A 1 284 ? 2.041 -10.967 -7.413 1.00 96.62 284 LEU A O 1
ATOM 2201 N N . GLY A 1 285 ? 3.401 -9.613 -6.264 1.00 95.94 285 GLY A N 1
ATOM 2202 C CA . GLY A 1 285 ? 3.900 -10.660 -5.375 1.00 95.94 285 GLY A CA 1
ATOM 2203 C C . GLY A 1 285 ? 2.997 -10.849 -4.160 1.00 95.94 285 GLY A C 1
ATOM 2204 O O . GLY A 1 285 ? 3.120 -10.100 -3.198 1.00 95.94 285 GLY A O 1
ATOM 2205 N N . TYR A 1 286 ? 2.099 -11.835 -4.169 1.00 96.50 286 TYR A N 1
ATOM 2206 C CA . TYR A 1 286 ? 1.280 -12.146 -2.988 1.00 96.50 286 TYR A CA 1
ATOM 2207 C C . TYR A 1 286 ? 2.083 -12.869 -1.905 1.00 96.50 286 TYR A C 1
ATOM 2209 O O . TYR A 1 286 ? 2.676 -13.921 -2.165 1.00 96.50 286 TYR A O 1
ATOM 2217 N N . ASP A 1 287 ? 2.026 -12.347 -0.683 1.00 95.62 287 ASP A N 1
ATOM 2218 C CA . ASP A 1 287 ? 2.642 -12.950 0.493 1.00 95.62 287 ASP A CA 1
ATOM 2219 C C . ASP A 1 287 ? 1.600 -13.756 1.302 1.00 95.62 287 ASP A C 1
ATOM 2221 O O . ASP A 1 287 ? 0.674 -13.168 1.867 1.00 95.62 287 ASP A O 1
ATOM 2225 N N . PRO A 1 288 ? 1.733 -15.096 1.394 1.00 94.00 288 PRO A N 1
ATOM 2226 C CA . PRO A 1 288 ? 0.795 -15.951 2.120 1.00 94.00 288 PRO A CA 1
ATOM 2227 C C . PRO A 1 288 ? 0.908 -15.848 3.646 1.00 94.00 288 PRO A C 1
ATOM 2229 O O . PRO A 1 288 ? 0.095 -16.442 4.337 1.00 94.00 288 PRO A O 1
ATOM 2232 N N . LEU A 1 289 ? 1.902 -15.149 4.197 1.00 94.12 289 LEU A N 1
ATOM 2233 C CA . LEU A 1 289 ? 1.992 -14.922 5.642 1.00 94.12 289 LEU A CA 1
ATOM 2234 C C . LEU A 1 289 ? 1.256 -13.650 6.051 1.00 94.12 289 LEU A C 1
ATOM 2236 O O . LEU A 1 289 ? 0.608 -13.609 7.097 1.00 94.12 289 LEU A O 1
ATOM 2240 N N . THR A 1 290 ? 1.378 -12.598 5.245 1.00 94.44 290 THR A N 1
ATOM 2241 C CA . THR A 1 290 ? 0.780 -11.289 5.539 1.00 94.44 290 THR A CA 1
ATOM 2242 C C . THR A 1 290 ? -0.570 -11.065 4.853 1.00 94.44 290 THR A C 1
ATOM 2244 O O . THR A 1 290 ? -1.338 -10.203 5.290 1.00 94.44 290 THR A O 1
ATOM 2247 N N . HIS A 1 291 ? -0.881 -11.879 3.839 1.00 95.94 291 HIS A N 1
ATOM 2248 C CA . HIS A 1 291 ? -2.097 -11.853 3.024 1.00 95.94 291 HIS A CA 1
ATOM 2249 C C . HIS A 1 291 ? -2.332 -10.510 2.320 1.00 95.94 291 HIS A C 1
ATOM 2251 O O . HIS A 1 291 ? -3.443 -9.983 2.278 1.00 95.94 291 HIS A O 1
ATOM 2257 N N . PHE A 1 292 ? -1.270 -9.936 1.764 1.00 96.62 292 PHE A N 1
ATOM 2258 C CA . PHE A 1 292 ? -1.364 -8.803 0.851 1.00 96.62 292 PHE A CA 1
ATOM 2259 C C . PHE A 1 292 ? -0.320 -8.925 -0.263 1.00 96.62 292 PHE A C 1
ATOM 2261 O O . PHE A 1 292 ? 0.605 -9.736 -0.200 1.00 96.62 292 PHE A O 1
ATOM 2268 N N . TYR A 1 293 ? -0.476 -8.116 -1.305 1.00 97.75 293 TYR A N 1
ATOM 2269 C CA . TYR A 1 293 ? 0.420 -8.096 -2.454 1.00 97.75 293 TYR A CA 1
ATOM 2270 C C . TYR A 1 293 ? 1.535 -7.070 -2.281 1.00 97.75 293 TYR A C 1
ATOM 2272 O O . TYR A 1 293 ? 1.329 -5.968 -1.777 1.00 97.75 293 TYR A O 1
ATOM 2280 N N . GLN A 1 294 ? 2.717 -7.407 -2.770 1.00 96.81 294 GLN A N 1
ATOM 2281 C CA . GLN A 1 294 ? 3.815 -6.487 -3.012 1.00 96.81 294 GLN A CA 1
ATOM 2282 C C . GLN A 1 294 ? 3.731 -5.986 -4.449 1.00 96.81 294 GLN A C 1
ATOM 2284 O O . GLN A 1 294 ? 3.655 -6.786 -5.383 1.00 96.81 294 GLN A O 1
ATOM 2289 N N . ALA A 1 295 ? 3.773 -4.667 -4.630 1.00 96.62 295 ALA A N 1
ATOM 2290 C CA . ALA A 1 295 ? 3.856 -4.088 -5.961 1.00 96.62 295 ALA A CA 1
ATOM 2291 C C . ALA A 1 295 ? 5.199 -4.417 -6.644 1.00 96.62 295 ALA A C 1
ATOM 2293 O O . ALA A 1 295 ? 6.244 -4.396 -5.974 1.00 96.62 295 ALA A O 1
ATOM 2294 N N . PRO A 1 296 ? 5.202 -4.658 -7.967 1.00 95.00 296 PRO A N 1
ATOM 2295 C CA . PRO A 1 296 ? 6.428 -4.841 -8.735 1.00 95.00 296 PRO A CA 1
ATOM 2296 C C . PRO A 1 296 ? 7.262 -3.554 -8.791 1.00 95.00 296 PRO A C 1
ATOM 2298 O O . PRO A 1 296 ? 6.767 -2.441 -8.581 1.00 95.00 296 PRO A O 1
ATOM 2301 N N . LYS A 1 297 ? 8.557 -3.693 -9.102 1.00 90.75 297 LYS A N 1
ATOM 2302 C CA . LYS A 1 297 ? 9.521 -2.577 -9.046 1.00 90.75 297 LYS A CA 1
ATOM 2303 C C . LYS A 1 297 ? 9.152 -1.407 -9.969 1.00 90.75 297 LYS A C 1
ATOM 2305 O O . LYS A 1 297 ? 9.346 -0.262 -9.582 1.00 90.75 297 LYS A O 1
ATOM 2310 N N . HIS A 1 298 ? 8.578 -1.662 -11.145 1.00 87.12 298 HIS A N 1
ATOM 2311 C CA . HIS A 1 298 ? 8.148 -0.587 -12.048 1.00 87.12 298 HIS A CA 1
ATOM 2312 C C . HIS A 1 298 ? 6.992 0.241 -11.454 1.00 87.12 298 HIS A C 1
ATOM 2314 O O . HIS A 1 298 ? 6.990 1.458 -11.588 1.00 87.12 298 HIS A O 1
ATOM 2320 N N . LEU A 1 299 ? 6.061 -0.381 -10.721 1.00 93.50 299 LEU A N 1
ATOM 2321 C CA . LEU A 1 299 ? 4.976 0.338 -10.049 1.00 93.50 299 LEU A CA 1
ATOM 2322 C C . LEU A 1 299 ? 5.491 1.108 -8.820 1.00 93.50 299 LEU A C 1
ATOM 2324 O O . LEU A 1 299 ? 5.051 2.224 -8.554 1.00 93.50 299 LEU A O 1
ATOM 2328 N N . LYS A 1 300 ? 6.479 0.556 -8.102 1.00 93.56 300 LYS A N 1
ATOM 2329 C CA . LYS A 1 300 ? 7.191 1.279 -7.031 1.00 93.56 300 LYS A CA 1
ATOM 2330 C C . LYS A 1 300 ? 7.981 2.480 -7.574 1.00 93.56 300 LYS A C 1
ATOM 2332 O O . LYS A 1 300 ? 8.047 3.515 -6.926 1.00 93.56 300 LYS A O 1
ATOM 2337 N N . ALA A 1 301 ? 8.504 2.393 -8.795 1.00 86.62 301 ALA A N 1
ATOM 2338 C CA . ALA A 1 301 ? 9.226 3.475 -9.466 1.00 86.62 301 ALA A CA 1
ATOM 2339 C C . ALA A 1 301 ? 8.328 4.604 -10.016 1.00 86.62 301 ALA A C 1
ATOM 2341 O O . ALA A 1 301 ? 8.806 5.438 -10.789 1.00 86.62 301 ALA A O 1
ATOM 2342 N N . GLN A 1 302 ? 7.046 4.653 -9.638 1.00 87.88 302 GLN A N 1
ATOM 2343 C CA . GLN A 1 302 ? 6.092 5.594 -10.213 1.00 87.88 302 GLN A CA 1
ATOM 2344 C C . GLN A 1 302 ? 6.506 7.063 -10.106 1.00 87.88 302 GLN A C 1
ATOM 2346 O O . GLN A 1 302 ? 6.997 7.527 -9.076 1.00 87.88 302 GLN A O 1
ATOM 2351 N N . GLY A 1 303 ? 6.322 7.794 -11.209 1.00 78.69 303 GLY A N 1
ATOM 2352 C CA . GLY A 1 303 ? 6.750 9.186 -11.348 1.00 78.69 303 GLY A CA 1
ATOM 2353 C C . GLY A 1 303 ? 8.271 9.376 -11.390 1.00 78.69 303 GLY A C 1
ATOM 2354 O O . GLY A 1 303 ? 8.737 10.518 -11.354 1.00 78.69 303 GLY A O 1
ATOM 2355 N N . GLY A 1 304 ? 9.043 8.287 -11.434 1.00 76.25 304 GLY A N 1
ATOM 2356 C CA . GLY A 1 304 ? 10.496 8.265 -11.330 1.00 76.25 304 GLY A CA 1
ATOM 2357 C C . GLY A 1 304 ? 11.167 7.376 -12.376 1.00 76.25 304 GLY A C 1
ATOM 2358 O O . GLY A 1 304 ? 10.751 7.351 -13.536 1.00 76.25 304 GLY A O 1
ATOM 2359 N N . PHE A 1 305 ? 12.243 6.695 -11.977 1.00 72.00 305 PHE A N 1
ATOM 2360 C CA . PHE A 1 305 ? 13.118 5.939 -12.878 1.00 72.00 305 PHE A CA 1
ATOM 2361 C C . PHE A 1 305 ? 13.192 4.466 -12.507 1.00 72.00 305 PHE A C 1
ATOM 2363 O O . PHE A 1 305 ? 13.328 4.117 -11.332 1.00 72.00 305 PHE A O 1
ATOM 2370 N N . LEU A 1 306 ? 13.200 3.624 -13.537 1.00 76.50 306 LEU A N 1
ATOM 2371 C CA . LEU A 1 306 ? 13.587 2.226 -13.442 1.00 76.50 306 LEU A CA 1
ATOM 2372 C C . LEU A 1 306 ? 14.815 2.006 -14.325 1.00 76.50 306 LEU A C 1
ATOM 2374 O O . LEU A 1 306 ? 14.729 2.128 -15.546 1.00 76.50 306 LEU A O 1
ATOM 2378 N N . VAL A 1 307 ? 15.949 1.700 -13.704 1.00 72.62 307 VAL A N 1
ATOM 2379 C CA . VAL A 1 307 ? 17.200 1.377 -14.391 1.00 72.62 307 VAL A CA 1
ATOM 2380 C C . VAL A 1 307 ? 17.344 -0.134 -14.438 1.00 72.62 307 VAL A C 1
ATOM 2382 O O . VAL A 1 307 ? 17.332 -0.782 -13.394 1.00 72.62 307 VAL A O 1
ATOM 2385 N N . VAL A 1 308 ? 17.488 -0.687 -15.636 1.00 73.44 308 VAL A N 1
ATOM 2386 C CA . VAL A 1 308 ? 17.809 -2.096 -15.851 1.00 73.44 308 VAL A CA 1
ATOM 2387 C C . VAL A 1 308 ? 19.274 -2.188 -16.237 1.00 73.44 308 VAL A C 1
ATOM 2389 O O . VAL A 1 308 ? 19.656 -1.751 -17.322 1.00 73.44 308 VAL A O 1
ATOM 2392 N N . ASP A 1 309 ? 20.080 -2.713 -15.325 1.00 68.25 309 ASP A N 1
ATOM 2393 C CA . ASP A 1 309 ? 21.510 -2.897 -15.519 1.00 68.25 309 ASP A CA 1
ATOM 2394 C C . ASP A 1 309 ? 21.828 -4.270 -16.120 1.00 68.25 309 ASP A C 1
ATOM 2396 O O . ASP A 1 309 ? 21.084 -5.238 -15.923 1.00 68.25 309 ASP A O 1
ATOM 2400 N N . ASP A 1 310 ? 22.918 -4.338 -16.887 1.00 68.06 310 ASP A N 1
ATOM 2401 C CA . ASP A 1 310 ? 23.311 -5.509 -17.681 1.00 68.06 310 ASP A CA 1
ATOM 2402 C C . ASP A 1 310 ? 22.145 -6.111 -18.496 1.00 68.06 310 ASP A C 1
ATOM 2404 O O . ASP A 1 310 ? 21.957 -7.329 -18.590 1.00 68.06 310 ASP A O 1
ATOM 2408 N N . PHE A 1 311 ? 21.310 -5.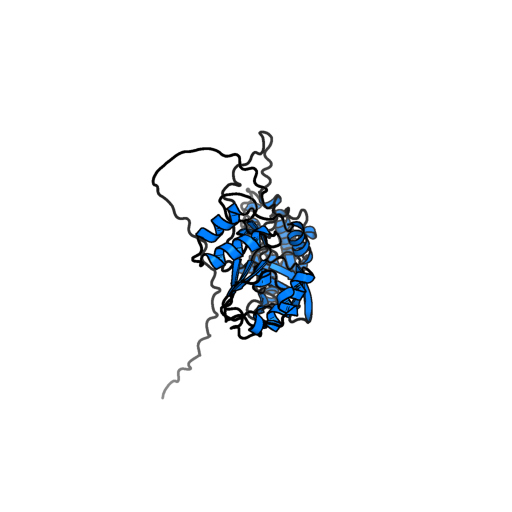253 -19.084 1.00 69.31 311 PHE A N 1
ATOM 2409 C CA . PHE A 1 311 ? 20.157 -5.646 -19.882 1.00 69.31 311 PHE A CA 1
ATOM 2410 C C . PHE A 1 311 ? 20.575 -6.593 -21.014 1.00 69.31 311 PHE A C 1
ATOM 2412 O O . PHE A 1 311 ? 21.526 -6.318 -21.743 1.00 69.31 311 PHE A O 1
ATOM 2419 N N . GLY A 1 312 ? 19.900 -7.732 -21.152 1.00 70.38 312 GLY A N 1
ATOM 2420 C CA . GLY A 1 312 ? 20.375 -8.822 -22.008 1.00 70.38 312 GLY A CA 1
ATOM 2421 C C . GLY A 1 312 ? 20.883 -10.046 -21.260 1.00 70.38 312 GLY A C 1
ATOM 2422 O O . GLY A 1 312 ? 20.946 -11.127 -21.838 1.00 70.38 312 GLY A O 1
ATOM 2423 N N . ARG A 1 313 ? 21.241 -9.892 -19.980 1.00 78.06 313 ARG A N 1
ATOM 2424 C CA . ARG A 1 313 ? 21.812 -10.961 -19.143 1.00 78.06 313 ARG A CA 1
ATOM 2425 C C . ARG A 1 313 ? 20.863 -11.443 -18.042 1.00 78.06 313 ARG A C 1
ATOM 2427 O O . ARG A 1 313 ? 21.283 -12.159 -17.136 1.00 78.06 313 ARG A O 1
ATOM 2434 N N . GLN A 1 314 ? 19.593 -11.049 -18.108 1.00 78.25 314 GLN A N 1
ATOM 2435 C CA . GLN A 1 314 ? 18.548 -11.479 -17.179 1.00 78.25 314 GLN A CA 1
ATOM 2436 C C . GLN A 1 314 ? 18.103 -12.917 -17.477 1.00 78.25 314 GLN A C 1
ATOM 2438 O O . GLN A 1 314 ? 18.305 -13.439 -18.572 1.00 78.25 314 GLN A O 1
ATOM 2443 N N . LYS A 1 315 ? 17.448 -13.556 -16.498 1.00 79.62 315 LYS A N 1
ATOM 2444 C CA . LYS A 1 315 ? 16.833 -14.882 -16.693 1.00 79.62 315 LYS A CA 1
ATOM 2445 C C . LYS A 1 315 ? 15.670 -14.855 -17.689 1.00 79.62 315 LYS A C 1
ATOM 2447 O O . LYS A 1 315 ? 15.415 -15.851 -18.356 1.00 79.62 315 LYS A O 1
ATOM 2452 N N . VAL A 1 316 ? 14.954 -13.735 -17.746 1.00 83.12 316 VAL A N 1
ATOM 2453 C CA . VAL A 1 316 ? 13.872 -13.479 -18.703 1.00 83.12 316 VAL A CA 1
ATOM 2454 C C . VAL A 1 316 ? 14.441 -12.883 -19.989 1.00 83.12 316 VAL A C 1
ATOM 2456 O O . VAL A 1 316 ? 15.417 -12.131 -19.954 1.00 83.12 316 VAL A O 1
ATOM 2459 N N . SER A 1 317 ? 13.833 -13.215 -21.129 1.00 83.12 317 SER A N 1
ATOM 2460 C CA . SER A 1 317 ? 14.331 -12.732 -22.415 1.00 83.12 317 SER A CA 1
ATOM 2461 C C . SER A 1 317 ? 14.180 -11.203 -22.543 1.00 83.12 317 SER A C 1
ATOM 2463 O O . SER A 1 317 ? 13.145 -10.646 -22.157 1.00 83.12 317 SER A O 1
ATOM 2465 N N . PRO A 1 318 ? 15.165 -10.499 -23.132 1.00 74.81 318 PRO A N 1
ATOM 2466 C CA . PRO A 1 318 ? 15.082 -9.053 -23.362 1.00 74.81 318 PRO A CA 1
ATOM 2467 C C . PRO A 1 318 ? 13.855 -8.651 -24.179 1.00 74.81 318 PRO A C 1
ATOM 2469 O O . PRO A 1 318 ? 13.199 -7.655 -23.882 1.00 74.81 318 PRO A O 1
ATOM 2472 N N . THR A 1 319 ? 13.508 -9.453 -25.187 1.00 74.69 319 THR A N 1
ATOM 2473 C CA . THR A 1 319 ? 12.341 -9.225 -26.042 1.00 74.69 319 THR A CA 1
ATOM 2474 C C . THR A 1 319 ? 11.033 -9.274 -25.253 1.00 74.69 319 THR A C 1
ATOM 2476 O O . THR A 1 319 ? 10.159 -8.443 -25.473 1.00 74.69 319 THR A O 1
ATOM 2479 N N . GLU A 1 320 ? 10.893 -10.203 -24.308 1.00 80.75 320 GLU A N 1
ATOM 2480 C CA . GLU A 1 320 ? 9.702 -10.319 -23.462 1.00 80.75 320 GLU A CA 1
ATOM 2481 C C . GLU A 1 320 ? 9.553 -9.127 -22.507 1.00 80.75 320 GLU A C 1
ATOM 2483 O O . GLU A 1 320 ? 8.475 -8.532 -22.435 1.00 80.75 320 GLU A O 1
ATOM 2488 N N . LEU A 1 321 ? 10.650 -8.710 -21.861 1.00 79.31 321 LEU A N 1
ATOM 2489 C CA . LEU A 1 321 ? 10.686 -7.498 -21.035 1.00 79.31 321 LEU A CA 1
ATOM 2490 C C . LEU A 1 321 ? 10.268 -6.255 -21.830 1.00 79.31 321 LEU A C 1
ATOM 2492 O O . LEU A 1 321 ? 9.412 -5.480 -21.395 1.00 79.31 321 LEU A O 1
ATOM 2496 N N . LEU A 1 322 ? 10.849 -6.084 -23.019 1.00 72.06 322 LEU A N 1
ATOM 2497 C CA . LEU A 1 322 ? 10.553 -4.957 -23.900 1.00 72.06 322 LEU A CA 1
ATOM 2498 C C . LEU A 1 322 ? 9.110 -4.981 -24.392 1.00 72.06 322 LEU A C 1
ATOM 2500 O O . LEU A 1 322 ? 8.463 -3.942 -24.369 1.00 72.06 322 LEU A O 1
ATOM 2504 N N . ASN A 1 323 ? 8.586 -6.137 -24.804 1.00 74.19 323 ASN A N 1
ATOM 2505 C CA . ASN A 1 323 ? 7.204 -6.266 -25.269 1.00 74.19 323 ASN A CA 1
ATOM 2506 C C . ASN A 1 323 ? 6.204 -5.763 -24.232 1.00 74.19 323 ASN A C 1
ATOM 2508 O O . ASN A 1 323 ? 5.311 -4.980 -24.564 1.00 74.19 323 ASN A O 1
ATOM 2512 N N . ARG A 1 324 ? 6.377 -6.181 -22.975 1.00 82.44 324 ARG A N 1
ATOM 2513 C CA . ARG A 1 324 ? 5.515 -5.746 -21.878 1.00 82.44 324 ARG A CA 1
ATOM 2514 C C . ARG A 1 324 ? 5.619 -4.238 -21.658 1.00 82.44 324 ARG A C 1
ATOM 2516 O O . ARG A 1 324 ? 4.604 -3.544 -21.675 1.00 82.44 324 ARG A O 1
ATOM 2523 N N . TRP A 1 325 ? 6.832 -3.719 -21.466 1.00 76.81 325 TRP A N 1
ATOM 2524 C CA . TRP A 1 325 ? 7.015 -2.309 -21.117 1.00 76.81 325 TRP A CA 1
ATOM 2525 C C . TRP A 1 325 ? 6.702 -1.356 -22.263 1.00 76.81 325 TRP A C 1
ATOM 2527 O O . TRP A 1 325 ? 6.086 -0.330 -22.013 1.00 76.81 325 TRP A O 1
ATOM 2537 N N . ILE A 1 326 ? 7.049 -1.682 -23.512 1.00 69.75 326 ILE A N 1
ATOM 2538 C CA . ILE A 1 326 ? 6.680 -0.865 -24.680 1.00 69.75 326 ILE A CA 1
ATOM 2539 C C . ILE A 1 326 ? 5.162 -0.738 -24.750 1.00 69.75 326 ILE A C 1
ATOM 2541 O O . ILE A 1 326 ? 4.648 0.365 -24.906 1.00 69.75 326 ILE A O 1
ATOM 2545 N N . MET A 1 327 ? 4.442 -1.844 -24.570 1.00 74.38 327 MET A N 1
ATOM 2546 C CA . MET A 1 327 ? 2.985 -1.836 -24.590 1.00 74.38 327 MET A CA 1
ATOM 2547 C C . MET A 1 327 ? 2.399 -0.994 -23.447 1.00 74.38 327 MET A C 1
ATOM 2549 O O . MET A 1 327 ? 1.470 -0.217 -23.677 1.00 74.38 327 MET A O 1
ATOM 2553 N N . ALA A 1 328 ? 2.962 -1.103 -22.240 1.00 80.56 328 ALA A N 1
ATOM 2554 C CA . ALA A 1 328 ? 2.543 -0.296 -21.099 1.00 80.56 328 ALA A CA 1
ATOM 2555 C C . ALA A 1 328 ? 2.845 1.202 -21.297 1.00 80.56 328 ALA A C 1
ATOM 2557 O O . ALA A 1 328 ? 2.010 2.056 -21.007 1.00 80.56 328 ALA A O 1
ATOM 2558 N N . MET A 1 329 ? 4.007 1.533 -21.866 1.00 74.38 329 MET A N 1
ATOM 2559 C CA . MET A 1 329 ? 4.415 2.904 -22.189 1.00 74.38 329 MET A CA 1
ATOM 2560 C C . MET A 1 329 ? 3.561 3.522 -23.299 1.00 74.38 329 MET A C 1
ATOM 2562 O O . MET A 1 329 ? 3.161 4.676 -23.178 1.00 74.38 329 MET A O 1
ATOM 2566 N N . GLU A 1 330 ? 3.260 2.774 -24.365 1.00 70.12 330 GLU A N 1
ATOM 2567 C CA . GLU A 1 330 ? 2.403 3.230 -25.469 1.00 70.12 330 GLU A CA 1
ATOM 2568 C C . GLU A 1 330 ? 0.983 3.555 -24.978 1.00 70.12 330 GLU A C 1
ATOM 2570 O O . GLU A 1 330 ? 0.373 4.518 -25.442 1.00 70.12 330 GLU A O 1
ATOM 2575 N N . ARG A 1 331 ? 0.468 2.784 -24.012 1.00 77.94 331 ARG A N 1
ATOM 2576 C CA . ARG A 1 331 ? -0.846 3.014 -23.387 1.00 77.94 331 ARG A CA 1
ATOM 2577 C C . ARG A 1 331 ? -0.809 4.010 -22.228 1.00 77.94 331 ARG A C 1
ATOM 2579 O O . ARG A 1 331 ? -1.858 4.503 -21.823 1.00 77.94 331 ARG A O 1
ATOM 2586 N N . GLY A 1 332 ? 0.373 4.274 -21.673 1.00 80.50 332 GLY A N 1
ATOM 2587 C CA . GLY A 1 332 ? 0.556 4.993 -20.411 1.00 80.50 332 GLY A CA 1
ATOM 2588 C C . GLY A 1 332 ? 0.004 4.248 -19.190 1.00 80.50 332 GLY A C 1
ATOM 2589 O O . GLY A 1 332 ? -0.212 4.868 -18.148 1.00 80.50 332 GLY A O 1
ATOM 2590 N N . ARG A 1 333 ? -0.274 2.945 -19.313 1.00 88.81 333 ARG A N 1
ATOM 2591 C CA . ARG A 1 333 ? -0.942 2.118 -18.298 1.00 88.81 333 ARG A CA 1
ATOM 2592 C C . ARG A 1 333 ? -0.426 0.685 -18.340 1.00 88.81 333 ARG A C 1
ATOM 2594 O O . ARG A 1 333 ? -0.168 0.170 -19.426 1.00 88.81 333 ARG A O 1
ATOM 2601 N N . ASP A 1 334 ? -0.293 0.060 -17.175 1.00 91.44 334 ASP A N 1
ATOM 2602 C CA . ASP A 1 334 ? 0.083 -1.348 -17.037 1.00 91.44 334 ASP A CA 1
ATOM 2603 C C . ASP A 1 334 ? -1.035 -2.148 -16.380 1.00 91.44 334 ASP A C 1
ATOM 2605 O O . ASP A 1 334 ? -1.780 -1.647 -15.537 1.00 91.44 334 ASP A O 1
ATOM 2609 N N . ASN A 1 335 ? -1.129 -3.408 -16.780 1.00 93.19 335 ASN A N 1
ATOM 2610 C CA . ASN A 1 335 ? -2.148 -4.323 -16.319 1.00 93.19 335 ASN A CA 1
ATOM 2611 C C . ASN A 1 335 ? -1.518 -5.384 -15.420 1.00 93.19 335 ASN A C 1
ATOM 2613 O O . ASN A 1 335 ? -0.597 -6.081 -15.840 1.00 93.19 335 ASN A O 1
ATOM 2617 N N . LEU A 1 336 ? -2.017 -5.508 -14.192 1.00 94.69 336 LEU A N 1
ATOM 2618 C CA . LEU A 1 336 ? -1.527 -6.479 -13.219 1.00 94.69 336 LEU A CA 1
ATOM 2619 C C . LEU A 1 336 ? -2.665 -7.406 -12.794 1.00 94.69 336 LEU A C 1
ATOM 2621 O O . LEU A 1 336 ? -3.812 -6.979 -12.664 1.00 94.69 336 LEU A O 1
ATOM 2625 N N . LEU A 1 337 ? -2.350 -8.678 -12.561 1.00 95.06 337 LEU A N 1
ATOM 2626 C CA . LEU A 1 337 ? -3.343 -9.695 -12.223 1.00 95.06 337 LEU A CA 1
ATOM 2627 C C . LEU A 1 337 ? -3.276 -10.065 -10.737 1.00 95.06 337 LEU A C 1
ATOM 2629 O O . LEU A 1 337 ? -2.207 -10.362 -10.199 1.00 95.06 337 LEU A O 1
ATOM 2633 N N . LEU A 1 338 ? -4.428 -10.082 -10.069 1.00 95.06 338 LEU A N 1
ATOM 2634 C CA . LEU A 1 338 ? -4.570 -10.634 -8.723 1.00 95.06 338 LEU A CA 1
ATOM 2635 C C . LEU A 1 338 ? -4.709 -12.162 -8.797 1.00 95.06 338 LEU A C 1
ATOM 2637 O O . LEU A 1 338 ? -5.205 -12.708 -9.779 1.00 95.06 338 LEU A O 1
ATOM 2641 N N . ARG A 1 339 ? -4.342 -12.889 -7.733 1.00 92.81 339 ARG A N 1
ATOM 2642 C CA . ARG A 1 339 ? -4.527 -14.357 -7.664 1.00 92.81 339 ARG A CA 1
ATOM 2643 C C . ARG A 1 339 ? -5.989 -14.789 -7.751 1.00 92.81 339 ARG A C 1
ATOM 2645 O O . ARG A 1 339 ? -6.270 -15.933 -8.084 1.00 92.81 339 ARG A O 1
ATOM 2652 N N . THR A 1 340 ? -6.896 -13.883 -7.421 1.00 90.06 340 THR A N 1
ATOM 2653 C CA . THR A 1 340 ? -8.344 -14.049 -7.532 1.00 90.06 340 THR A CA 1
ATOM 2654 C C . THR A 1 340 ? -8.831 -13.966 -8.991 1.00 90.06 340 THR A C 1
ATOM 2656 O O . THR A 1 340 ? -9.936 -14.409 -9.288 1.00 90.06 340 THR A O 1
ATOM 2659 N N . GLY A 1 341 ? -7.974 -13.525 -9.924 1.00 92.19 341 GLY A N 1
ATOM 2660 C CA . GLY A 1 341 ? -8.238 -13.464 -11.364 1.00 92.19 341 GLY A CA 1
ATOM 2661 C C . GLY A 1 341 ? -8.686 -12.089 -11.858 1.00 92.19 341 GLY A C 1
ATOM 2662 O O . GLY A 1 341 ? -8.739 -11.862 -13.066 1.00 92.19 341 GLY A O 1
ATOM 2663 N N . GLU A 1 342 ? -8.980 -11.152 -10.957 1.00 94.81 342 GLU A N 1
ATOM 2664 C CA . GLU A 1 342 ? -9.286 -9.775 -11.318 1.00 94.81 342 GLU A CA 1
ATOM 2665 C C . GLU A 1 342 ? -8.030 -9.049 -11.787 1.00 94.81 342 GLU A C 1
ATOM 2667 O O . GLU A 1 342 ? -6.928 -9.186 -11.247 1.00 94.81 342 GLU A O 1
ATOM 2672 N N . SER A 1 343 ? -8.238 -8.236 -12.810 1.00 93.75 343 SER A N 1
ATOM 2673 C CA . SER A 1 343 ? -7.217 -7.419 -13.429 1.00 93.75 343 SER A CA 1
ATOM 2674 C C . SER A 1 343 ? -7.317 -5.995 -12.890 1.00 93.75 343 SER A C 1
ATOM 2676 O O . SER A 1 343 ? -8.398 -5.396 -12.871 1.00 93.75 343 SER A O 1
ATOM 2678 N N . ILE A 1 344 ? -6.187 -5.459 -12.433 1.00 94.56 344 ILE A N 1
ATOM 2679 C CA . ILE A 1 344 ? -6.045 -4.054 -12.066 1.00 94.56 344 ILE A CA 1
ATOM 2680 C C . ILE A 1 344 ? -5.295 -3.328 -13.174 1.00 94.56 344 ILE A C 1
ATOM 2682 O O . ILE A 1 344 ? -4.320 -3.830 -13.731 1.00 94.56 344 ILE A O 1
ATOM 2686 N N . ASP A 1 345 ? -5.750 -2.126 -13.473 1.00 92.56 345 ASP A N 1
ATOM 2687 C CA . ASP A 1 345 ? -5.134 -1.260 -14.461 1.00 92.56 345 ASP A CA 1
ATOM 2688 C C . ASP A 1 345 ? -4.571 -0.050 -13.716 1.00 92.56 345 ASP A C 1
ATOM 2690 O O . ASP A 1 345 ? -5.277 0.580 -12.928 1.00 92.56 345 ASP A O 1
ATOM 2694 N N . VAL A 1 346 ? -3.274 0.207 -13.874 1.00 92.44 346 VAL A N 1
ATOM 2695 C CA . VAL A 1 346 ? -2.545 1.227 -13.111 1.00 92.44 346 VAL A CA 1
ATOM 2696 C C . VAL A 1 346 ? -1.815 2.173 -14.060 1.00 92.44 346 VAL A C 1
ATOM 2698 O O . VAL A 1 346 ? -1.334 1.741 -15.108 1.00 92.44 346 VAL A O 1
ATOM 2701 N N . PRO A 1 347 ? -1.667 3.468 -13.726 1.00 90.31 347 PRO A N 1
ATOM 2702 C CA . PRO A 1 347 ? -0.869 4.373 -14.538 1.00 90.31 347 PRO A CA 1
ATOM 2703 C C . PRO A 1 347 ? 0.573 3.866 -14.636 1.00 90.31 347 PRO A C 1
ATOM 2705 O O . PRO A 1 347 ? 1.135 3.393 -13.649 1.00 90.31 347 PRO A O 1
ATOM 2708 N N . PHE A 1 348 ? 1.188 4.011 -15.806 1.00 86.88 348 PHE A N 1
ATOM 2709 C CA . PHE A 1 348 ? 2.574 3.622 -16.061 1.00 86.88 348 PHE A CA 1
ATOM 2710 C C . PHE A 1 348 ? 3.386 4.866 -16.426 1.00 86.88 348 PHE A C 1
ATOM 2712 O O . PHE A 1 348 ? 3.615 5.184 -17.592 1.00 86.88 348 PHE A O 1
ATOM 2719 N N . HIS A 1 349 ? 3.774 5.626 -15.403 1.00 83.56 349 HIS A N 1
ATOM 2720 C CA . HIS A 1 349 ? 4.467 6.911 -15.509 1.00 83.56 349 HIS A CA 1
ATOM 2721 C C . HIS A 1 349 ? 5.909 6.781 -15.012 1.00 83.56 349 HIS A C 1
ATOM 2723 O O . HIS A 1 349 ? 6.320 7.457 -14.067 1.00 83.56 349 HIS A O 1
ATOM 2729 N N . ILE A 1 350 ? 6.682 5.907 -15.655 1.00 76.12 350 ILE A N 1
ATOM 2730 C CA . ILE A 1 350 ? 8.103 5.73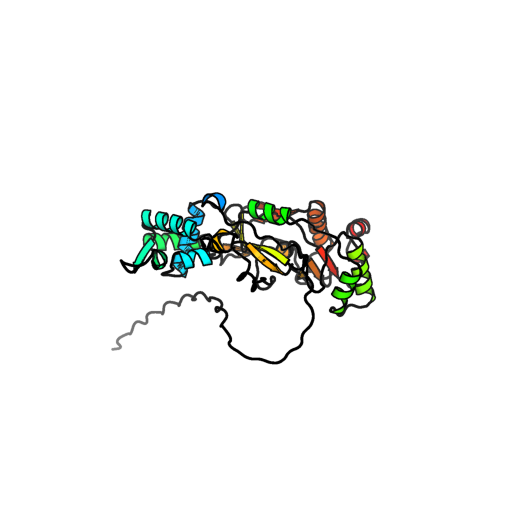1 -15.356 1.00 76.12 350 ILE A CA 1
ATOM 2731 C C . ILE A 1 350 ? 8.978 6.150 -16.528 1.00 76.12 350 ILE A C 1
ATOM 2733 O O . ILE A 1 350 ? 8.591 6.069 -17.693 1.00 76.12 350 ILE A O 1
ATOM 2737 N N . THR A 1 351 ? 10.201 6.548 -16.207 1.00 72.81 351 THR A N 1
ATOM 2738 C CA . THR A 1 351 ? 11.289 6.623 -17.177 1.00 72.81 351 THR A CA 1
ATOM 2739 C C . THR A 1 351 ? 12.096 5.331 -17.098 1.00 72.81 351 THR A C 1
ATOM 2741 O O . THR A 1 351 ? 12.733 5.059 -16.080 1.00 72.81 351 THR A O 1
ATOM 2744 N N . LEU A 1 352 ? 12.067 4.536 -18.167 1.00 69.00 352 LEU A N 1
ATOM 2745 C CA . LEU A 1 352 ? 12.863 3.316 -18.289 1.00 69.00 352 LEU A CA 1
ATOM 2746 C C . LEU A 1 352 ? 14.252 3.650 -18.850 1.00 69.00 352 LEU A C 1
ATOM 2748 O O . LEU A 1 352 ? 14.357 4.296 -19.893 1.00 69.00 352 LEU A O 1
ATOM 2752 N N . LEU A 1 353 ? 15.302 3.202 -18.166 1.00 67.19 353 LEU A N 1
ATOM 2753 C CA . LEU A 1 353 ? 16.695 3.328 -18.592 1.00 67.19 353 LEU A CA 1
ATOM 2754 C C . LEU A 1 353 ? 17.300 1.929 -18.700 1.00 67.19 353 LEU A C 1
ATOM 2756 O O . LEU A 1 353 ? 17.220 1.153 -17.751 1.00 67.19 353 LEU A O 1
ATOM 2760 N N . LEU A 1 354 ? 17.891 1.604 -19.847 1.00 67.00 354 LEU A N 1
ATOM 2761 C CA . LEU A 1 354 ? 18.511 0.305 -20.100 1.00 67.00 354 LEU A CA 1
ATOM 2762 C C . LEU A 1 354 ? 20.018 0.507 -20.263 1.00 67.00 354 LEU A C 1
ATOM 2764 O O . LEU A 1 354 ? 20.442 1.288 -21.112 1.00 67.00 354 LEU A O 1
ATOM 2768 N N . SER A 1 355 ? 20.804 -0.189 -19.450 1.00 63.94 355 SER A N 1
ATOM 2769 C CA . SER A 1 355 ? 22.261 -0.279 -19.559 1.00 63.94 355 SER A CA 1
ATOM 2770 C C . SER A 1 355 ? 22.606 -1.676 -20.057 1.00 63.94 355 SER A C 1
ATOM 2772 O O . SER A 1 355 ? 22.068 -2.656 -19.550 1.00 63.94 355 SER A O 1
ATOM 2774 N N . THR A 1 356 ? 23.452 -1.795 -21.078 1.00 63.03 356 THR A N 1
ATOM 2775 C CA . THR A 1 356 ? 23.861 -3.091 -21.626 1.00 63.03 356 THR A CA 1
ATOM 2776 C C . THR A 1 356 ? 25.265 -3.024 -22.201 1.00 63.03 356 THR A C 1
ATOM 2778 O O . THR A 1 356 ? 25.642 -2.051 -22.845 1.00 63.03 356 THR A O 1
ATOM 2781 N N . ASN A 1 357 ? 26.016 -4.103 -21.999 1.00 63.19 357 ASN A N 1
ATOM 2782 C CA . ASN A 1 357 ? 27.306 -4.335 -22.643 1.00 63.19 357 ASN A CA 1
ATOM 2783 C C . ASN A 1 357 ? 27.176 -5.192 -23.921 1.00 63.19 357 ASN A C 1
ATOM 2785 O O . ASN A 1 357 ? 28.185 -5.587 -24.505 1.00 63.19 357 ASN A O 1
ATOM 2789 N N . LEU A 1 358 ? 25.953 -5.562 -24.320 1.00 63.75 358 LEU A N 1
ATOM 2790 C CA . LEU A 1 358 ? 25.681 -6.345 -25.528 1.00 63.75 358 LEU A CA 1
ATOM 2791 C C . LEU A 1 358 ? 25.409 -5.426 -26.720 1.00 63.75 358 LEU A C 1
ATOM 2793 O O . LEU A 1 358 ? 24.957 -4.294 -26.559 1.00 63.75 358 LEU A O 1
ATOM 2797 N N . ASN A 1 359 ? 25.647 -5.924 -27.935 1.00 65.12 359 ASN A N 1
ATOM 2798 C CA . ASN A 1 359 ? 25.275 -5.178 -29.129 1.00 65.12 359 ASN A CA 1
ATOM 2799 C C . ASN A 1 359 ? 23.739 -5.059 -29.184 1.00 65.12 359 ASN A C 1
ATOM 2801 O O . ASN A 1 359 ? 23.057 -6.077 -29.062 1.00 65.12 359 ASN A O 1
ATOM 2805 N N . PRO A 1 360 ? 23.166 -3.863 -29.414 1.00 62.28 360 PRO A N 1
ATOM 2806 C CA . PRO A 1 360 ? 21.720 -3.693 -29.522 1.00 62.28 360 PRO A CA 1
ATOM 2807 C C . PRO A 1 360 ? 21.039 -4.651 -30.507 1.00 62.28 360 PRO A C 1
ATOM 2809 O O . PRO A 1 360 ? 19.911 -5.072 -30.258 1.00 62.28 360 PRO A O 1
ATOM 2812 N N . ALA A 1 361 ? 21.719 -5.026 -31.598 1.00 67.38 361 ALA A N 1
ATOM 2813 C CA . ALA A 1 361 ? 21.203 -5.983 -32.580 1.00 67.38 361 ALA A CA 1
ATOM 2814 C C . ALA A 1 361 ? 20.981 -7.397 -32.009 1.00 67.38 361 ALA A C 1
ATOM 2816 O O . ALA A 1 361 ? 20.149 -8.133 -32.536 1.00 67.38 361 ALA A O 1
ATOM 2817 N N . ASP A 1 362 ? 21.680 -7.752 -30.929 1.00 67.06 362 ASP A N 1
ATOM 2818 C CA . ASP A 1 362 ? 21.563 -9.049 -30.257 1.00 67.06 362 ASP A CA 1
ATOM 2819 C C . ASP A 1 362 ? 20.417 -9.068 -29.226 1.00 67.06 362 ASP A C 1
ATOM 2821 O O . ASP A 1 362 ? 20.043 -10.128 -28.728 1.00 67.06 362 ASP A O 1
ATOM 2825 N N . LEU A 1 363 ? 19.850 -7.902 -28.888 1.00 63.66 363 LEU A N 1
ATOM 2826 C CA . LEU A 1 363 ? 18.822 -7.753 -27.850 1.00 63.66 363 LEU A CA 1
ATOM 2827 C C . LEU A 1 363 ? 17.394 -7.818 -28.404 1.00 63.66 363 LEU A C 1
ATOM 2829 O O . LEU A 1 363 ? 16.490 -8.331 -27.740 1.00 63.66 363 LEU A O 1
ATOM 2833 N N . ALA A 1 364 ? 17.167 -7.252 -29.590 1.00 63.53 364 ALA A N 1
ATOM 2834 C CA . ALA A 1 364 ? 15.864 -7.217 -30.246 1.00 63.53 364 ALA A CA 1
ATOM 2835 C C . ALA A 1 364 ? 16.005 -6.890 -31.739 1.00 63.53 364 ALA A C 1
ATOM 2837 O O . ALA A 1 364 ? 17.030 -6.372 -32.187 1.00 63.53 364 ALA A O 1
ATOM 2838 N N . ASP A 1 365 ? 14.947 -7.138 -32.515 1.00 62.34 365 ASP A N 1
ATOM 2839 C CA . ASP A 1 365 ? 14.962 -6.809 -33.937 1.00 62.34 365 ASP A CA 1
ATOM 2840 C C . ASP A 1 365 ? 15.054 -5.288 -34.200 1.00 62.34 365 ASP A C 1
ATOM 2842 O O . ASP A 1 365 ? 14.766 -4.427 -33.358 1.00 62.34 365 ASP A O 1
ATOM 2846 N N . ALA A 1 366 ? 15.445 -4.932 -35.425 1.00 56.56 366 ALA A N 1
ATOM 2847 C CA . ALA A 1 366 ? 15.628 -3.539 -35.821 1.00 56.56 366 ALA A CA 1
ATOM 2848 C C . ALA A 1 366 ? 14.336 -2.698 -35.763 1.00 56.56 366 ALA A C 1
ATOM 2850 O O . ALA A 1 366 ? 14.425 -1.471 -35.666 1.00 56.56 366 ALA A O 1
ATOM 2851 N N . ALA A 1 367 ? 13.151 -3.313 -35.832 1.00 54.84 367 ALA A N 1
ATOM 2852 C CA . ALA A 1 367 ? 11.870 -2.625 -35.706 1.00 54.84 367 ALA A CA 1
ATOM 2853 C C . ALA A 1 367 ? 11.551 -2.303 -34.235 1.00 54.84 367 ALA A C 1
ATOM 2855 O O . ALA A 1 367 ? 11.068 -1.207 -33.947 1.00 54.84 367 ALA A O 1
ATOM 2856 N N . PHE A 1 368 ? 11.904 -3.195 -33.310 1.00 53.88 368 PHE A N 1
ATOM 2857 C CA . PHE A 1 368 ? 11.808 -3.019 -31.863 1.00 53.88 368 PHE A CA 1
ATOM 2858 C C . PHE A 1 368 ? 12.772 -1.961 -31.349 1.00 53.88 368 PHE A C 1
ATOM 2860 O O . PHE A 1 368 ? 12.362 -1.038 -30.646 1.00 53.88 368 PHE A O 1
ATOM 2867 N N . LEU A 1 369 ? 14.032 -2.005 -31.783 1.00 55.28 369 LEU A N 1
ATOM 2868 C CA . LEU A 1 369 ? 15.025 -0.999 -31.406 1.00 55.28 369 LEU A CA 1
ATOM 2869 C C . LEU A 1 369 ? 14.642 0.418 -31.870 1.00 55.28 369 LEU A C 1
ATOM 2871 O O . LEU A 1 369 ? 15.165 1.391 -31.342 1.00 55.28 369 LEU A O 1
ATOM 2875 N N . ARG A 1 370 ? 13.763 0.575 -32.872 1.00 57.56 370 ARG A N 1
ATOM 2876 C CA . ARG A 1 370 ? 13.235 1.897 -33.278 1.00 57.56 370 ARG A CA 1
ATOM 2877 C C . ARG A 1 370 ? 12.188 2.449 -32.309 1.00 57.56 370 ARG A C 1
ATOM 2879 O O . ARG A 1 370 ? 11.949 3.652 -32.326 1.00 57.56 370 ARG A O 1
ATOM 2886 N N . ARG A 1 371 ? 11.558 1.586 -31.507 1.00 50.66 371 ARG A N 1
ATOM 2887 C CA . ARG A 1 371 ? 10.554 1.955 -30.498 1.00 50.66 371 ARG A CA 1
ATOM 2888 C C . ARG A 1 371 ? 11.175 2.265 -29.141 1.00 50.66 371 ARG A C 1
ATOM 2890 O O . ARG A 1 371 ? 10.568 2.994 -28.366 1.00 50.66 371 ARG A O 1
ATOM 2897 N N . ILE A 1 372 ? 12.382 1.758 -28.879 1.00 48.09 372 ILE A N 1
ATOM 2898 C CA . ILE A 1 372 ? 13.164 2.117 -27.694 1.00 48.09 372 ILE A CA 1
ATOM 2899 C C . ILE A 1 372 ? 13.695 3.547 -27.876 1.00 48.09 372 ILE A C 1
ATOM 2901 O O . ILE A 1 372 ? 14.443 3.809 -28.826 1.00 48.09 372 ILE A O 1
ATOM 2905 N N . PRO A 1 373 ? 13.319 4.495 -27.003 1.00 39.97 373 PRO A N 1
ATOM 2906 C CA . PRO A 1 373 ? 13.881 5.834 -27.042 1.00 39.97 373 PRO A CA 1
ATOM 2907 C C . PRO A 1 373 ? 15.363 5.789 -26.647 1.00 39.97 373 PRO A C 1
ATOM 2909 O O . PRO A 1 373 ? 15.684 5.344 -25.553 1.00 39.97 373 PRO A O 1
ATOM 2912 N N . TYR A 1 374 ? 16.224 6.327 -27.517 1.00 40.22 374 TYR A N 1
ATOM 2913 C CA . TYR A 1 374 ? 17.681 6.477 -27.365 1.00 40.22 374 TYR A CA 1
ATOM 2914 C C . TYR A 1 374 ? 18.476 5.159 -27.271 1.00 40.22 374 TYR A C 1
ATOM 2916 O O . TYR A 1 374 ? 18.202 4.283 -26.462 1.00 40.22 374 TYR A O 1
ATOM 2924 N N . LYS A 1 375 ? 19.511 5.045 -28.111 1.00 40.81 375 LYS A N 1
ATOM 2925 C CA . LYS A 1 375 ? 20.459 3.923 -28.147 1.00 40.81 375 LYS A CA 1
ATOM 2926 C C . LYS A 1 375 ? 21.839 4.465 -27.783 1.00 40.81 375 LYS A C 1
ATOM 2928 O O . LYS A 1 375 ? 22.311 5.333 -28.521 1.00 40.81 375 LYS A O 1
ATOM 2933 N N . ALA A 1 376 ? 22.414 4.014 -26.672 1.00 34.94 376 ALA A N 1
ATOM 2934 C CA . ALA A 1 376 ? 23.837 4.194 -26.383 1.00 34.94 376 ALA A CA 1
ATOM 2935 C C . ALA A 1 376 ? 24.579 2.963 -26.880 1.00 34.94 376 ALA A C 1
ATOM 2937 O O . ALA A 1 376 ? 24.085 1.854 -26.566 1.00 34.94 376 ALA A O 1
#

Sequence (376 aa):
MEDGQIDTPAVPAEPRPVWPPLPKKSTEAEILSTSAPTVEQNGVSVVLPKAPETVHDIGLSPSFLLEHVIKVIHYAETPTAEHVARVVGLPTRHIVELLDALKSDRMCEIIGGSTYDLSSTYRFRLTEKGKARAEEALAHCRYAGAAPVTIEQYERVISGMGVSRRPTLEAINEALSSLILDETAATFLARAFHSGRSTMIFGPSGNGKTHVITEFIYAYGQLIRIYDPLNHTQIRDEAGLREEVGQGFKRTVARDDLVDRRWVKIRRPGLIVGGELTAESLELGYDPLTHFYQAPKHLKAQGGFLVVDDFGRQKVSPTELLNRWIMAMERGRDNLLLRTGESIDVPFHITLLLSTNLNPADLADAAFLRRIPYKA

Radius of gyration: 25.63 Å; chains: 1; bounding box: 55×90×78 Å

Secondary structure (DSSP, 8-state):
-PPPP-PPPPPPPPPPP-PPPPPPP---------------------PPPPPPSSTGGG-S-HHHHHHHHHHHHHHHSS-BHHHHHHHHTS-HHHHHHHHHHHHHTTSEEE----TTS-GGG-BEEE-HHHHHHHHHHHHH----SSPPEEHHHHHHHHHHT----PPPHHHHHHHHTTS---HHHHHHHHHHHHTTSS----SSSSSSSEEEEESEEEETTEEEE---TTT--B---TTTT-----SS------GGGTS-TTEEEEEPPEEEE-TT--SGGGS-EEETTTTEEEPPHHHHTTTSEEEETTTT-SSS-HHHHHHHHHHHHHHTEEEEE-TTSPEEEEE---EEEE--SS-HHHHS-TTTTTTSS---

Foldseek 3Di:
DDDDDDDDDDDDDDDDDDDDDDDDDDDDDDDDDDDDDDDDDPFDDLDFDFAQPAPVSQVDDLVVVLLLLLLQCLVVQWDFLVRLCQFQLHFSVRSVVSVVVCVVVQQKDWDDDPPPDDSRPTIIHGDPNNNVSNVVSQLQFNDRGHNAHEQVRQQVSLVVSDPDDQDDLVQLLVVCVPDPDDPVVSVQSSVLRRVIPAHDGDDPDHDQFKDKDFQWYDDPNATEGQDDVVFWAFDDCPPPPDDDPDPDDDPPPDVNRTHRRRMTMTTQTAEEDEQADDPCLCAWCADSNRNHTYHHPQSSNRSHEYEYEQQCNHPYALVVVLVQVLVCVVVQWHWHADPVGDIDIHGRHYDYHYHHPDDPVSRDPPVSVVSDRGDD